Protein AF-A0A7X0R2D5-F1 (afdb_monomer)

Mean predicted aligned error: 8.72 Å

Foldseek 3Di:
DDPDPPVVVVVVVVVVVVVVVVVFVVLQVVLFVVVCVQLVLDDCVQCVLPDNGDPGSDKDWDADQALPQHFGKIKIKDFDDLVVLVVSCVVLVPQFPDKDWQQPPQAQEAPLVDANVCSCPPFPPDPDDDVPVVPNDPSNPPHAYDYQPRDPVQADDVGDSSRHDGQKMKGWNDKDFDADDDPRRATPCPRPDPRQRNIKTWTWIDRSVVSMIMTMIGTD

Structure (mmCIF, N/CA/C/O backbone):
data_AF-A0A7X0R2D5-F1
#
_entry.id   AF-A0A7X0R2D5-F1
#
loop_
_atom_site.group_PDB
_atom_site.id
_atom_site.type_symbol
_atom_site.label_atom_id
_atom_site.label_alt_id
_atom_site.label_comp_id
_atom_site.label_asym_id
_atom_site.label_entity_id
_atom_site.label_seq_id
_atom_site.pdbx_PDB_ins_code
_atom_site.Cartn_x
_atom_site.Cartn_y
_atom_site.Cartn_z
_atom_site.occupancy
_atom_site.B_iso_or_equiv
_atom_site.auth_seq_id
_atom_site.auth_comp_id
_atom_site.auth_asym_id
_atom_site.auth_atom_id
_atom_site.pdbx_PDB_model_num
ATOM 1 N N . MET A 1 1 ? -33.417 19.225 54.627 1.00 41.56 1 MET A N 1
ATOM 2 C CA . MET A 1 1 ? -33.308 18.054 53.730 1.00 41.56 1 MET A CA 1
ATOM 3 C C . MET A 1 1 ? -33.443 18.535 52.288 1.00 41.56 1 MET A C 1
ATOM 5 O O . MET A 1 1 ? -34.530 18.934 51.899 1.00 41.56 1 MET A O 1
ATOM 9 N N . ARG A 1 2 ? -32.344 18.608 51.523 1.00 44.88 2 ARG A N 1
ATOM 10 C CA . ARG A 1 2 ? -32.352 18.971 50.091 1.00 44.88 2 ARG A CA 1
ATOM 11 C C . ARG A 1 2 ? -31.810 17.782 49.292 1.00 44.88 2 ARG A C 1
ATOM 13 O O . ARG A 1 2 ? -30.604 17.604 49.208 1.00 44.88 2 ARG A O 1
ATOM 20 N N . ASN A 1 3 ? -32.715 16.988 48.723 1.00 51.88 3 ASN A N 1
ATOM 21 C CA . ASN A 1 3 ? -32.435 15.851 47.834 1.00 51.88 3 ASN A CA 1
ATOM 22 C C . ASN A 1 3 ? -32.490 16.281 46.352 1.00 51.88 3 ASN A C 1
ATOM 24 O O . ASN A 1 3 ? -33.192 15.673 45.556 1.00 51.88 3 ASN A O 1
ATOM 28 N N . TYR A 1 4 ? -31.777 17.348 45.971 1.00 50.94 4 TYR A N 1
ATOM 29 C CA . TYR A 1 4 ? -31.862 17.914 44.608 1.00 50.94 4 TYR A CA 1
ATOM 30 C C . TYR A 1 4 ? -30.551 17.887 43.804 1.00 50.94 4 TYR A C 1
ATOM 32 O O . TYR A 1 4 ? -30.494 18.439 42.712 1.00 50.94 4 TYR A O 1
ATOM 40 N N . ASN A 1 5 ? -29.504 17.216 44.292 1.00 55.81 5 ASN A N 1
ATOM 41 C CA . ASN A 1 5 ? -28.196 17.238 43.620 1.00 55.81 5 ASN A CA 1
ATOM 42 C C . ASN A 1 5 ? -27.892 16.009 42.750 1.00 55.81 5 ASN A C 1
ATOM 44 O O . ASN A 1 5 ? -27.028 16.097 41.888 1.00 55.81 5 ASN A O 1
ATOM 48 N N . CYS A 1 6 ? -28.586 14.879 42.923 1.00 53.94 6 CYS A N 1
ATOM 49 C CA . CYS A 1 6 ? -28.242 13.648 42.200 1.00 53.94 6 CYS A CA 1
ATOM 50 C C . CYS A 1 6 ? -28.894 13.566 40.804 1.00 53.94 6 CYS A C 1
ATOM 52 O O . CYS A 1 6 ? -28.213 13.260 39.831 1.00 53.94 6 CYS A O 1
ATOM 54 N N . GLN A 1 7 ? -30.180 13.922 40.673 1.00 55.50 7 GLN A N 1
ATOM 55 C CA . GLN A 1 7 ? -30.895 13.882 39.384 1.00 55.50 7 GLN A CA 1
ATOM 56 C C . GLN A 1 7 ? -30.374 14.922 38.386 1.00 55.50 7 GLN A C 1
ATOM 58 O O . GLN A 1 7 ? -30.171 14.612 37.216 1.00 55.50 7 GLN A O 1
ATOM 63 N N . THR A 1 8 ? -30.096 16.138 38.852 1.00 59.41 8 THR A N 1
ATOM 64 C CA . THR A 1 8 ? -29.572 17.223 38.016 1.00 59.41 8 THR A CA 1
ATOM 65 C C . THR A 1 8 ? -28.172 16.887 37.493 1.00 59.41 8 THR A C 1
ATOM 67 O O . THR A 1 8 ? -27.900 17.067 36.310 1.00 59.41 8 THR A O 1
ATOM 70 N N . LEU A 1 9 ? -27.307 16.310 38.339 1.00 60.53 9 LEU A N 1
ATOM 71 C CA . LEU A 1 9 ? -25.974 15.839 37.946 1.00 60.53 9 LEU A CA 1
ATOM 72 C C . LEU A 1 9 ? -26.049 14.714 36.900 1.00 60.53 9 LEU A C 1
ATOM 74 O O . LEU A 1 9 ? -25.272 14.713 35.949 1.00 60.53 9 LEU A O 1
ATOM 78 N N . PHE A 1 10 ? -27.014 13.798 37.038 1.00 63.16 10 PHE A N 1
ATOM 79 C CA . PHE A 1 10 ? -27.234 12.708 36.085 1.00 63.16 10 PHE A CA 1
ATOM 80 C C . PHE A 1 10 ? -27.661 13.230 34.702 1.00 63.16 10 PHE A C 1
ATOM 82 O O . PHE A 1 10 ? -27.129 12.794 33.685 1.00 63.16 10 PHE A O 1
ATOM 89 N N . ILE A 1 11 ? -28.550 14.229 34.661 1.00 68.50 11 ILE A N 1
ATOM 90 C CA . ILE A 1 11 ? -29.004 14.867 33.415 1.00 68.50 11 ILE A CA 1
ATOM 91 C C . ILE A 1 11 ? -27.838 15.567 32.696 1.00 68.50 11 ILE A C 1
ATOM 93 O O . ILE A 1 11 ? -27.640 15.351 31.498 1.00 68.50 11 ILE A O 1
ATOM 97 N N . TYR A 1 12 ? -27.006 16.332 33.413 1.00 65.56 12 TYR A N 1
ATOM 98 C CA . TYR A 1 12 ? -25.825 16.973 32.817 1.00 65.56 12 TYR A CA 1
ATOM 99 C C . TYR A 1 12 ? -24.798 15.956 32.293 1.00 65.56 12 TYR A C 1
ATOM 101 O O . TYR A 1 12 ? -24.231 16.171 31.221 1.00 65.56 12 TYR A O 1
ATOM 109 N N . LEU A 1 13 ? -24.602 14.828 32.988 1.00 65.81 13 LEU A N 1
ATOM 110 C CA . LEU A 1 13 ? -23.717 13.757 32.520 1.00 65.81 13 LEU A CA 1
ATOM 111 C C . LEU A 1 13 ? -24.225 13.138 31.208 1.00 65.81 13 LEU A C 1
ATOM 113 O O . LEU A 1 13 ? -23.448 12.949 30.275 1.00 65.81 13 LEU A O 1
ATOM 117 N N . THR A 1 14 ? -25.533 12.876 31.103 1.00 67.00 14 THR A N 1
ATOM 118 C CA . THR A 1 14 ? -26.133 12.315 29.878 1.00 67.00 14 THR A CA 1
ATOM 119 C C . THR A 1 14 ? -26.069 13.278 28.687 1.00 67.00 14 THR A C 1
ATOM 121 O O . THR A 1 14 ? -25.756 12.855 27.575 1.00 67.00 14 THR A O 1
ATOM 124 N N . LEU A 1 15 ? -26.266 14.583 28.913 1.00 62.44 15 LEU A N 1
ATOM 125 C CA . LEU A 1 15 ? -26.131 15.616 27.877 1.00 62.44 15 LEU A CA 1
ATOM 126 C C . LEU A 1 15 ? -24.696 15.715 27.337 1.00 62.44 15 LEU A C 1
ATOM 128 O O . LEU A 1 15 ? -24.508 15.796 26.125 1.00 62.44 15 LEU A O 1
ATOM 132 N N . LEU A 1 16 ? -23.682 15.652 28.206 1.00 64.12 16 LEU A N 1
ATOM 133 C CA . LEU A 1 16 ? -22.272 15.689 27.793 1.00 64.12 16 LEU A CA 1
ATOM 134 C C . LEU A 1 16 ? -21.876 14.463 26.958 1.00 64.12 16 LEU A C 1
ATOM 136 O O . LEU A 1 16 ? -21.169 14.600 25.956 1.00 64.12 16 LEU A O 1
ATOM 140 N N . VAL A 1 17 ? -22.371 13.277 27.322 1.00 64.06 17 VAL A N 1
ATOM 141 C CA . VAL A 1 17 ? -22.134 12.040 26.561 1.00 64.06 17 VAL A CA 1
ATOM 142 C C . VAL A 1 17 ? -22.778 12.119 25.172 1.00 64.06 17 VAL A C 1
ATOM 144 O O . VAL A 1 17 ? -22.138 11.771 24.180 1.00 64.06 17 VAL A O 1
ATOM 147 N N . HIS A 1 18 ? -24.005 12.641 25.066 1.00 62.41 18 HIS A N 1
ATOM 148 C CA . HIS A 1 18 ? -24.686 12.784 23.775 1.00 62.41 18 HIS A CA 1
ATOM 149 C C . HIS A 1 18 ? -24.017 13.802 22.844 1.00 62.41 18 HIS A C 1
ATOM 151 O O . HIS A 1 18 ? -23.852 13.515 21.656 1.00 62.41 18 HIS A O 1
ATOM 157 N N . VAL A 1 19 ? -23.573 14.952 23.364 1.00 67.50 19 VAL A N 1
ATOM 158 C CA . VAL A 1 19 ? -22.844 15.948 22.559 1.00 67.50 19 VAL A CA 1
ATOM 159 C C . VAL A 1 19 ? -21.524 15.363 22.050 1.00 67.50 19 VAL A C 1
ATOM 161 O O . VAL A 1 19 ? -21.231 15.474 20.859 1.00 67.50 19 VAL A O 1
ATOM 164 N N . SER A 1 20 ? -20.777 14.657 22.904 1.00 67.75 20 SER A N 1
ATOM 165 C CA . SER A 1 20 ? -19.508 14.029 22.521 1.00 67.75 20 SER A CA 1
ATOM 166 C C . SER A 1 20 ? -19.690 12.978 21.417 1.00 67.75 20 SER A C 1
ATOM 168 O O . SER A 1 20 ? -19.060 13.081 20.361 1.00 67.75 20 SER A O 1
ATOM 170 N N . CYS A 1 21 ? -20.634 12.040 21.584 1.00 70.94 21 CYS A N 1
ATOM 171 C CA . CYS A 1 21 ? -20.924 11.019 20.571 1.00 70.94 21 CYS A CA 1
ATOM 172 C C . CYS A 1 21 ? -21.404 11.621 19.243 1.00 70.94 21 CYS A C 1
ATOM 174 O O . CYS A 1 21 ? -20.981 11.172 18.179 1.00 70.94 21 CYS A O 1
ATOM 176 N N . SER A 1 22 ? -22.251 12.657 19.284 1.00 78.12 22 SER A N 1
ATOM 177 C CA . SER A 1 22 ? -22.715 13.328 18.063 1.00 78.12 22 SER A CA 1
ATOM 178 C C . SER A 1 22 ? -21.567 13.999 17.298 1.00 78.12 22 SER A C 1
ATOM 180 O O . SER A 1 22 ? -21.499 13.904 16.073 1.00 78.12 22 SER A O 1
ATOM 182 N N . SER A 1 23 ? -20.614 14.602 18.019 1.00 82.38 23 SER A N 1
ATOM 183 C CA . SER A 1 23 ? -19.440 15.240 17.420 1.00 82.38 23 SER A CA 1
ATOM 184 C C . SER A 1 23 ? -18.484 14.219 16.794 1.00 82.38 23 SER A C 1
ATOM 186 O O . SER A 1 23 ? -17.972 14.442 15.699 1.00 82.38 23 SER A O 1
ATOM 188 N N . GLN A 1 24 ? -18.289 13.067 17.444 1.00 84.25 24 GLN A N 1
ATOM 189 C CA . GLN A 1 24 ? -17.437 11.992 16.943 1.00 84.25 24 GLN A CA 1
ATOM 190 C C . GLN A 1 24 ? -18.020 11.354 15.679 1.00 84.25 24 GLN A C 1
ATOM 192 O O . GLN A 1 24 ? -17.292 11.167 14.707 1.00 84.25 24 GLN A O 1
ATOM 197 N N . ASN A 1 25 ? -19.328 11.080 15.661 1.00 88.94 25 ASN A N 1
ATOM 198 C CA . ASN A 1 25 ? -20.002 10.543 14.477 1.00 88.94 25 ASN A CA 1
ATOM 199 C C . ASN A 1 25 ? -19.853 11.485 13.281 1.00 88.94 25 ASN A C 1
ATOM 201 O O . ASN A 1 25 ? -19.454 11.042 12.207 1.00 88.94 25 ASN A O 1
ATOM 205 N N . LYS A 1 26 ? -20.061 12.791 13.490 1.00 92.88 26 LYS A N 1
ATOM 206 C CA . LYS A 1 26 ? -19.870 13.799 12.442 1.00 92.88 26 LYS A CA 1
ATOM 207 C C . LYS A 1 26 ? -18.436 13.803 11.894 1.00 92.88 26 LYS A C 1
ATOM 209 O O . LYS A 1 26 ? -18.248 13.792 10.683 1.00 92.88 26 LYS A O 1
ATOM 214 N N . ARG A 1 27 ? -17.420 13.743 12.765 1.00 92.31 27 ARG A N 1
ATOM 215 C CA . ARG A 1 27 ? -16.006 13.672 12.343 1.00 92.31 27 ARG A CA 1
ATOM 216 C C . ARG A 1 27 ? -15.699 12.414 11.530 1.00 92.31 27 ARG A C 1
ATOM 218 O O . ARG A 1 27 ? -14.944 12.479 10.568 1.00 92.31 27 ARG A O 1
ATOM 225 N N . ILE A 1 28 ? -16.269 11.270 11.908 1.00 93.69 28 ILE A N 1
ATOM 226 C CA . ILE A 1 28 ? -16.103 10.014 11.163 1.00 93.69 28 ILE A CA 1
ATOM 227 C C . ILE A 1 28 ? -16.789 10.104 9.794 1.00 93.69 28 ILE A C 1
ATOM 229 O O . ILE A 1 28 ? -16.243 9.613 8.808 1.00 93.69 28 ILE A O 1
ATOM 233 N N . GLU A 1 29 ? -17.964 10.723 9.703 1.00 95.19 29 GLU A N 1
ATOM 234 C CA . GLU A 1 29 ? -18.661 10.936 8.429 1.00 95.19 29 GLU A CA 1
ATOM 235 C C . GLU A 1 29 ? -17.864 11.840 7.481 1.00 95.19 29 GLU A C 1
ATOM 237 O O . GLU A 1 29 ? -17.702 11.497 6.307 1.00 95.19 29 GLU A O 1
ATOM 242 N N . GLU A 1 30 ? -17.318 12.945 7.994 1.00 95.38 30 GLU A N 1
ATOM 243 C CA . GLU A 1 30 ? -16.448 13.864 7.249 1.00 95.38 30 GLU A CA 1
ATOM 244 C C . GLU A 1 30 ? -15.173 13.158 6.764 1.00 95.38 30 GLU A C 1
ATOM 246 O O . GLU A 1 30 ? -14.869 13.204 5.571 1.00 95.38 30 GLU A O 1
ATOM 251 N N . ALA A 1 31 ? -14.503 12.413 7.649 1.00 95.44 31 ALA A N 1
ATOM 252 C CA . ALA A 1 31 ? -13.333 11.599 7.315 1.00 95.44 31 ALA A CA 1
ATOM 253 C C . ALA A 1 31 ? -13.640 10.562 6.226 1.00 95.44 31 ALA A C 1
ATOM 255 O O . ALA A 1 31 ? -12.881 10.391 5.279 1.00 95.44 31 ALA A O 1
ATOM 256 N N . ASN A 1 32 ? -14.792 9.893 6.306 1.00 97.00 32 ASN A N 1
ATOM 257 C CA . ASN A 1 32 ? -15.222 8.954 5.273 1.00 97.00 32 ASN A CA 1
ATOM 258 C C . ASN A 1 32 ? -15.513 9.640 3.932 1.00 97.00 32 ASN A C 1
ATOM 260 O O . ASN A 1 32 ? -15.329 9.021 2.886 1.00 97.00 32 ASN A O 1
ATOM 264 N N . ALA A 1 33 ? -16.005 10.880 3.941 1.00 96.56 33 ALA A N 1
ATOM 265 C CA . ALA A 1 33 ? -16.217 11.642 2.717 1.00 96.56 33 ALA A CA 1
ATOM 266 C C . ALA A 1 33 ? -14.888 12.048 2.068 1.00 96.56 33 ALA A C 1
ATOM 268 O O . ALA A 1 33 ? -14.775 11.974 0.850 1.00 96.56 33 ALA A O 1
ATOM 269 N N . GLU A 1 34 ? -13.898 12.448 2.864 1.00 95.69 34 GLU A N 1
ATOM 270 C CA . GLU A 1 34 ? -12.531 12.720 2.405 1.00 95.69 34 GLU A CA 1
ATOM 271 C C . GLU A 1 34 ? -11.859 11.476 1.837 1.00 95.69 34 GLU A C 1
ATOM 273 O O . GLU A 1 34 ? -11.517 11.449 0.659 1.00 95.69 34 GLU A O 1
ATOM 278 N N . TYR A 1 35 ? -11.813 10.408 2.626 1.00 96.38 35 TYR A N 1
ATOM 279 C CA . TYR A 1 35 ? -11.281 9.118 2.219 1.00 96.38 35 TYR A CA 1
ATOM 280 C C . TYR A 1 35 ? -11.870 8.613 0.891 1.00 96.38 35 TYR A C 1
ATOM 282 O O . TYR A 1 35 ? -11.130 8.163 0.018 1.00 96.38 35 TYR A O 1
ATOM 290 N N . ARG A 1 36 ? -13.197 8.706 0.708 1.00 95.00 36 ARG A N 1
ATOM 291 C CA . ARG A 1 36 ? -13.837 8.307 -0.556 1.00 95.00 36 ARG A CA 1
ATOM 292 C C . ARG A 1 36 ? -13.355 9.143 -1.736 1.00 95.00 36 ARG A C 1
ATOM 294 O O . ARG A 1 36 ? -13.016 8.562 -2.759 1.00 95.00 36 ARG A O 1
ATOM 301 N N . ARG A 1 37 ? -13.279 10.472 -1.585 1.00 94.62 37 ARG A N 1
ATOM 302 C CA . ARG A 1 37 ? -12.775 11.359 -2.649 1.00 94.62 37 ARG A CA 1
ATOM 303 C C . ARG A 1 37 ? -11.357 10.985 -3.072 1.00 94.62 37 ARG A C 1
ATOM 305 O O . ARG A 1 37 ? -11.047 11.079 -4.252 1.00 94.62 37 ARG A O 1
ATOM 312 N N . ASP A 1 38 ? -10.527 10.554 -2.130 1.00 93.88 38 ASP A N 1
ATOM 313 C CA . ASP A 1 38 ? -9.141 10.180 -2.400 1.00 93.88 38 ASP A CA 1
ATOM 314 C C . ASP A 1 38 ? -9.019 8.863 -3.172 1.00 93.88 38 ASP A C 1
ATOM 316 O O . ASP A 1 38 ? -8.291 8.795 -4.161 1.00 93.88 38 ASP A O 1
ATOM 320 N N . ILE A 1 39 ? -9.752 7.819 -2.770 1.00 93.62 39 ILE A N 1
ATOM 321 C CA . ILE A 1 39 ? -9.677 6.514 -3.449 1.00 93.62 39 ILE A CA 1
ATOM 322 C C . ILE A 1 39 ? -10.427 6.491 -4.788 1.00 93.62 39 ILE A C 1
ATOM 324 O O . ILE A 1 39 ? -10.041 5.74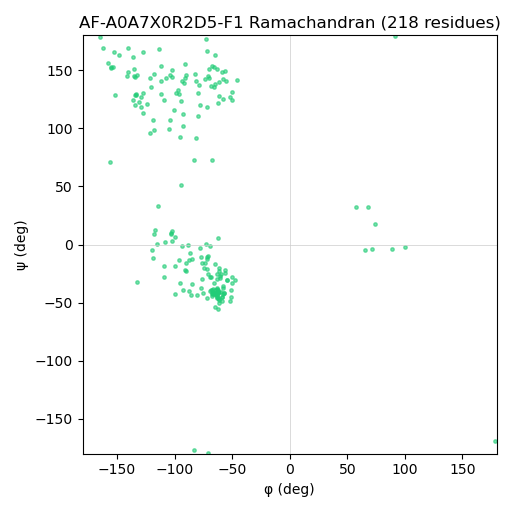4 -5.684 1.00 93.62 39 ILE A O 1
ATOM 328 N N . GLU A 1 40 ? -11.489 7.292 -4.942 1.00 91.06 40 GLU A N 1
ATOM 329 C CA . GLU A 1 40 ? -12.329 7.332 -6.152 1.00 91.06 40 GLU A CA 1
ATOM 330 C C . GLU A 1 40 ? -11.628 7.986 -7.349 1.00 91.06 40 GLU A C 1
ATOM 332 O O . GLU A 1 40 ? -12.081 7.834 -8.484 1.00 91.06 40 GLU A O 1
ATOM 337 N N . LYS A 1 41 ? -10.491 8.653 -7.121 1.00 89.56 41 LYS A N 1
ATOM 338 C CA . LYS A 1 41 ? -9.595 9.128 -8.186 1.00 89.56 41 LYS A CA 1
ATOM 339 C C . LYS A 1 41 ? -9.031 7.986 -9.032 1.00 89.56 41 LYS A C 1
ATOM 341 O O . LYS A 1 41 ? -8.666 8.189 -10.187 1.00 89.56 41 LYS A O 1
ATOM 346 N N . PHE A 1 42 ? -8.998 6.772 -8.485 1.00 87.50 42 PHE A N 1
ATOM 347 C CA . PHE A 1 42 ? -8.587 5.570 -9.196 1.00 87.50 42 PHE A CA 1
ATOM 348 C C . PHE A 1 42 ? -9.799 4.722 -9.577 1.00 87.50 42 PHE A C 1
ATOM 350 O O . PHE A 1 42 ? -10.780 4.613 -8.842 1.00 87.50 42 PHE A O 1
ATOM 357 N N . GLY A 1 43 ? -9.719 4.063 -10.735 1.00 84.75 43 GLY A N 1
ATOM 358 C CA . GLY A 1 43 ? -10.779 3.171 -11.198 1.00 84.75 43 GLY A CA 1
ATOM 359 C C . GLY A 1 43 ? -11.110 2.087 -10.165 1.00 84.75 43 GLY A C 1
ATOM 360 O O . GLY A 1 43 ? -10.214 1.507 -9.550 1.00 84.75 43 GLY A O 1
ATOM 361 N N . ALA A 1 44 ? -12.400 1.767 -10.015 1.00 83.44 44 ALA A N 1
ATOM 362 C CA . ALA A 1 44 ? -12.900 0.870 -8.968 1.00 83.44 44 ALA A CA 1
ATOM 363 C C . ALA A 1 44 ? -12.144 -0.470 -8.882 1.00 83.44 44 ALA A C 1
ATOM 365 O O . ALA A 1 44 ? -11.945 -0.985 -7.787 1.00 83.44 44 ALA A O 1
ATOM 366 N N . GLY A 1 45 ? -11.668 -1.009 -10.013 1.00 87.81 45 GLY A N 1
ATOM 367 C CA . GLY A 1 45 ? -10.879 -2.246 -10.075 1.00 87.81 45 GLY A CA 1
ATOM 368 C C . GLY A 1 45 ? -9.548 -2.208 -9.307 1.00 87.81 45 GLY A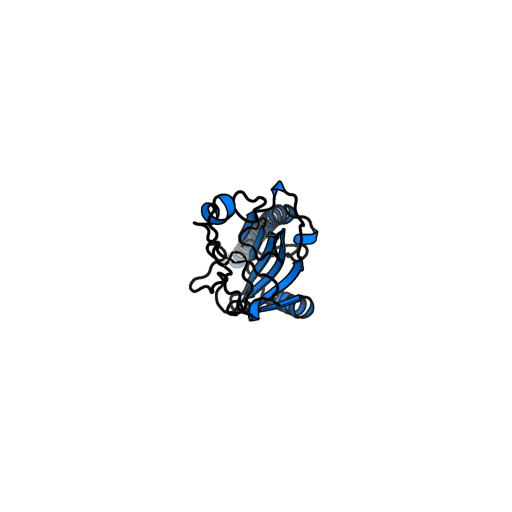 C 1
ATOM 369 O O . GLY A 1 45 ? -9.085 -3.248 -8.827 1.00 87.81 45 GLY A O 1
ATOM 370 N N . PHE A 1 46 ? -8.945 -1.032 -9.139 1.00 91.19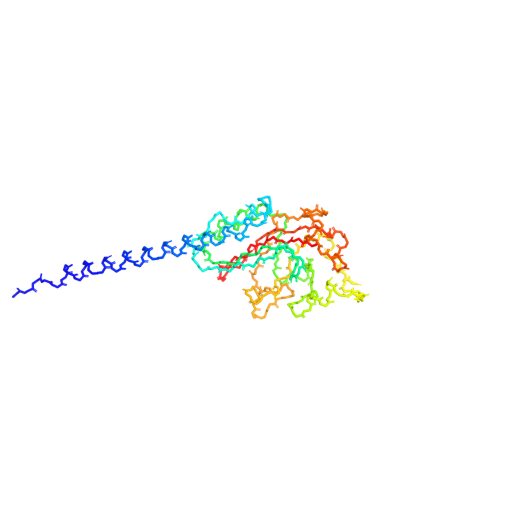 46 PHE A N 1
ATOM 371 C CA . PHE A 1 46 ? -7.658 -0.852 -8.462 1.00 91.19 46 PHE A CA 1
ATOM 372 C C . PHE A 1 46 ? -7.811 -0.743 -6.942 1.00 91.19 46 PHE A C 1
ATOM 374 O O . PHE A 1 46 ? -7.019 -1.313 -6.190 1.00 91.19 46 PHE A O 1
ATOM 381 N N . VAL A 1 47 ? -8.907 -0.136 -6.487 1.00 94.56 47 VAL A N 1
ATOM 382 C CA . VAL A 1 47 ? -9.162 0.143 -5.066 1.00 94.56 47 VAL A CA 1
ATOM 383 C C . VAL A 1 47 ? -10.164 -0.814 -4.407 1.00 94.56 47 VAL A C 1
ATOM 385 O O . VAL A 1 47 ? -10.526 -0.625 -3.254 1.00 94.56 47 VAL A O 1
ATOM 388 N N . THR A 1 48 ? -10.580 -1.902 -5.070 1.00 94.81 48 THR A N 1
ATOM 389 C CA . THR A 1 48 ? -11.568 -2.862 -4.517 1.00 94.81 48 THR A CA 1
ATOM 390 C C . THR A 1 48 ? -11.205 -3.478 -3.163 1.00 94.81 48 THR A C 1
ATOM 392 O O . THR A 1 48 ? -12.088 -3.947 -2.445 1.00 94.81 48 THR A O 1
ATOM 395 N N . HIS A 1 49 ? -9.915 -3.534 -2.837 1.00 96.44 49 HIS A N 1
ATOM 396 C CA . HIS A 1 49 ? -9.405 -4.133 -1.607 1.00 96.44 49 HIS A CA 1
ATOM 397 C C . HIS A 1 49 ? -9.371 -3.151 -0.429 1.00 96.44 49 HIS A C 1
ATOM 399 O O . HIS A 1 49 ? -9.219 -3.588 0.709 1.00 96.44 49 HIS A O 1
ATOM 405 N N . PHE A 1 50 ? -9.530 -1.853 -0.689 1.00 97.38 50 PHE A N 1
ATOM 406 C CA . PHE A 1 50 ? -9.614 -0.831 0.342 1.00 97.38 50 PHE A CA 1
ATOM 407 C C . PHE A 1 50 ? -10.910 -0.978 1.164 1.00 97.38 50 PHE A C 1
ATOM 409 O O . PHE A 1 50 ? -11.921 -1.499 0.672 1.00 97.38 50 PHE A O 1
ATOM 416 N N . PRO A 1 51 ? -10.929 -0.529 2.432 1.00 96.12 51 PRO A N 1
ATOM 417 C CA . PRO A 1 51 ? -12.117 -0.633 3.269 1.00 96.12 51 PRO A CA 1
ATOM 418 C C . PRO A 1 51 ? -13.263 0.219 2.708 1.00 96.12 51 PRO A C 1
ATOM 420 O O . PRO A 1 51 ? -13.084 1.371 2.338 1.00 96.12 51 PRO A O 1
ATOM 423 N N . LYS A 1 52 ? -14.497 -0.293 2.704 1.00 94.31 52 LYS A N 1
ATOM 424 C CA . LYS A 1 52 ? -15.655 0.491 2.218 1.00 94.31 52 LYS A CA 1
ATOM 425 C C . LYS A 1 52 ? -15.940 1.748 3.052 1.00 94.31 52 LYS A C 1
ATOM 427 O O . LYS A 1 52 ? -16.577 2.676 2.565 1.00 94.31 52 LYS A O 1
ATOM 432 N N . LYS A 1 53 ? -15.534 1.736 4.322 1.00 94.62 53 LYS A N 1
ATOM 433 C CA . LYS A 1 53 ? -15.655 2.850 5.262 1.00 94.62 53 LYS A CA 1
ATOM 434 C C . LYS A 1 53 ? -14.605 2.741 6.362 1.00 94.62 53 LYS A C 1
ATOM 436 O O . LYS A 1 53 ? -14.224 1.632 6.741 1.00 94.62 53 LYS A O 1
ATOM 441 N N . LEU A 1 54 ? -14.208 3.883 6.902 1.00 94.94 54 LEU A N 1
ATOM 442 C CA . LEU A 1 54 ? -13.375 4.002 8.091 1.00 94.94 54 LEU A CA 1
ATOM 443 C C . LEU A 1 54 ? -14.259 4.078 9.340 1.00 94.94 54 LEU A C 1
ATOM 445 O O . LEU A 1 54 ? -15.353 4.644 9.313 1.00 94.94 54 LEU A O 1
ATOM 449 N N . TYR A 1 55 ? -13.776 3.511 10.443 1.00 90.62 55 TYR A N 1
ATOM 450 C CA . TYR A 1 55 ? -14.444 3.550 11.755 1.00 90.62 55 TYR A CA 1
ATOM 451 C C . TYR A 1 55 ? -13.809 4.568 12.710 1.00 90.62 55 TYR A C 1
ATOM 453 O O . TYR A 1 55 ? -14.200 4.673 13.868 1.00 90.62 55 TYR A O 1
ATOM 461 N N . THR A 1 56 ? -12.818 5.304 12.218 1.00 90.56 56 THR A N 1
ATOM 462 C CA . THR A 1 56 ? -12.078 6.342 12.926 1.00 90.56 56 THR A CA 1
ATOM 463 C C . THR A 1 56 ? -11.933 7.544 12.001 1.00 90.56 56 THR A C 1
ATOM 465 O O . THR A 1 56 ? -11.926 7.388 10.780 1.00 90.56 56 THR A O 1
ATOM 468 N N . SER A 1 57 ? -11.846 8.737 12.586 1.00 91.94 57 SER A N 1
ATOM 469 C CA . SER A 1 57 ? -11.479 9.956 11.862 1.00 91.94 57 SER A CA 1
ATOM 470 C C . SER A 1 57 ? -9.964 10.164 11.787 1.00 91.94 57 SER A C 1
ATOM 472 O O . SER A 1 57 ? -9.526 11.112 11.153 1.00 91.94 57 SER A O 1
ATOM 474 N N . ASP A 1 58 ? -9.182 9.342 12.490 1.00 93.00 58 ASP A N 1
ATOM 475 C CA . ASP A 1 58 ? -7.721 9.383 12.478 1.00 93.00 58 ASP A CA 1
ATOM 476 C C . ASP A 1 58 ? -7.192 8.424 11.408 1.00 93.00 58 ASP A C 1
ATOM 478 O O . ASP A 1 58 ? -7.232 7.199 11.567 1.00 93.00 58 ASP A O 1
ATOM 482 N N . PHE A 1 59 ? -6.786 8.997 10.282 1.00 95.38 59 PHE A N 1
ATOM 483 C CA . PHE A 1 59 ? -6.230 8.284 9.144 1.00 95.38 59 PHE A CA 1
ATOM 484 C C . PHE A 1 59 ? -5.289 9.208 8.373 1.00 95.38 59 PHE A C 1
ATOM 486 O O . PHE A 1 59 ? -5.291 10.427 8.547 1.00 95.38 59 PHE A O 1
ATOM 493 N N . THR A 1 60 ? -4.494 8.621 7.493 1.00 95.62 60 THR A N 1
ATOM 494 C CA . THR A 1 60 ? -3.691 9.368 6.531 1.00 95.62 60 THR A CA 1
ATOM 495 C C . THR A 1 60 ? -3.836 8.736 5.163 1.00 95.62 60 THR A C 1
ATOM 497 O O . THR A 1 60 ? -3.666 7.524 5.016 1.00 95.62 60 THR A O 1
ATOM 500 N N . THR A 1 61 ? -4.143 9.553 4.165 1.00 94.69 61 THR A N 1
ATOM 501 C CA . THR A 1 61 ? -4.111 9.181 2.754 1.00 94.69 61 THR A CA 1
ATOM 502 C C . THR A 1 61 ? -2.928 9.850 2.070 1.00 94.69 61 THR A C 1
ATOM 504 O O . THR A 1 61 ? -2.565 10.982 2.378 1.00 94.69 61 THR A O 1
ATOM 507 N N . LEU A 1 62 ? -2.308 9.134 1.136 1.00 91.50 62 LEU A N 1
ATOM 508 C CA . LEU A 1 62 ? -1.336 9.700 0.206 1.00 91.50 62 LEU A CA 1
ATOM 509 C C . LEU A 1 62 ? -1.826 9.399 -1.198 1.00 91.50 62 LEU A C 1
ATOM 511 O O . LEU A 1 62 ? -1.994 8.231 -1.541 1.00 91.50 62 LEU A O 1
ATOM 515 N N . VAL A 1 63 ? -2.059 10.440 -1.990 1.00 91.06 63 VAL A N 1
ATOM 516 C CA . VAL A 1 63 ? -2.604 10.321 -3.340 1.00 91.06 63 VAL A CA 1
ATOM 517 C C . VAL A 1 63 ? -1.710 11.059 -4.317 1.00 91.06 63 VAL A C 1
ATOM 519 O O . VAL A 1 63 ? -1.395 12.226 -4.111 1.00 91.06 63 VAL A O 1
ATOM 522 N N . SER A 1 64 ? -1.350 10.390 -5.405 1.00 87.56 64 SER A N 1
ATOM 523 C CA . SER A 1 64 ? -0.691 11.002 -6.553 1.00 87.56 64 SER A CA 1
ATOM 524 C C . SER A 1 64 ? -1.378 10.504 -7.815 1.00 87.56 64 SER A C 1
ATOM 526 O O . SER A 1 64 ? -1.444 9.303 -8.038 1.00 87.56 64 SER A O 1
ATOM 528 N N . GLU A 1 65 ? -1.950 11.402 -8.614 1.00 82.19 65 GLU A N 1
ATOM 529 C CA . GLU A 1 65 ? -2.710 11.042 -9.827 1.00 82.19 65 GLU A CA 1
ATOM 530 C C . GLU A 1 65 ? -1.856 11.120 -11.098 1.00 82.19 65 GLU A C 1
ATOM 532 O O . GLU A 1 65 ? -2.266 10.665 -12.166 1.00 82.19 65 GLU A O 1
ATOM 537 N N . ASN A 1 66 ? -0.680 11.737 -11.003 1.00 71.00 66 ASN A N 1
ATOM 538 C CA . ASN A 1 66 ? 0.161 12.016 -12.148 1.00 71.00 66 ASN A CA 1
ATOM 539 C C . ASN A 1 66 ? 1.645 11.980 -11.772 1.00 71.00 66 ASN A C 1
ATOM 541 O O . ASN A 1 66 ? 2.039 12.128 -10.617 1.00 71.00 66 ASN A O 1
ATOM 545 N N . ILE A 1 67 ? 2.460 11.872 -12.812 1.00 67.81 67 ILE A N 1
ATOM 546 C CA . ILE A 1 67 ? 3.912 11.726 -12.735 1.00 67.81 67 ILE A CA 1
ATOM 547 C C . ILE A 1 67 ? 4.645 13.007 -12.325 1.00 67.81 67 ILE A C 1
ATOM 549 O O . ILE A 1 67 ? 5.876 13.023 -12.257 1.00 67.81 67 ILE A O 1
ATOM 553 N N . THR A 1 68 ? 3.938 14.118 -12.070 1.00 64.31 68 THR A N 1
ATOM 554 C CA . THR A 1 68 ? 4.606 15.363 -11.680 1.00 64.31 68 THR A CA 1
ATOM 555 C C . THR A 1 68 ? 5.130 15.319 -10.251 1.00 64.31 68 THR A C 1
ATOM 557 O O . THR A 1 68 ? 5.991 16.125 -9.919 1.00 64.31 68 THR A O 1
ATOM 560 N N . GLU A 1 69 ? 4.696 14.389 -9.411 1.00 62.06 69 GLU A N 1
ATOM 561 C CA . GLU A 1 69 ? 5.137 14.338 -8.007 1.00 62.06 69 GLU A CA 1
ATOM 562 C C . GLU A 1 69 ? 5.559 12.938 -7.570 1.00 62.06 69 GLU A C 1
ATOM 564 O O . GLU A 1 69 ? 6.487 12.807 -6.779 1.00 62.06 69 GLU A O 1
ATOM 569 N N . SER A 1 70 ? 4.943 11.892 -8.124 1.00 71.38 70 SER A N 1
ATOM 570 C CA . SER A 1 70 ? 5.380 10.503 -7.979 1.00 71.38 70 SER A CA 1
ATOM 571 C C . SER A 1 70 ? 4.708 9.611 -9.025 1.00 71.38 70 SER A C 1
ATOM 573 O O . SER A 1 70 ? 3.864 10.075 -9.785 1.00 71.38 70 SER A O 1
ATOM 575 N N . HIS A 1 71 ? 5.024 8.319 -9.031 1.00 79.75 71 HIS A N 1
ATOM 576 C CA . HIS A 1 71 ? 4.156 7.290 -9.602 1.00 79.75 7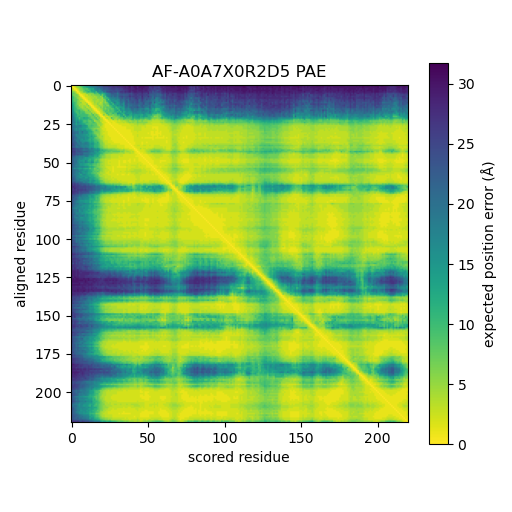1 HIS A CA 1
ATOM 577 C C . HIS A 1 71 ? 2.689 7.467 -9.167 1.00 79.75 71 HIS A C 1
ATOM 579 O O . HIS A 1 71 ? 2.452 7.790 -7.994 1.00 79.75 71 HIS A O 1
ATOM 585 N N . PRO A 1 72 ? 1.700 7.227 -10.054 1.00 86.94 72 PRO A N 1
ATOM 586 C CA . PRO A 1 72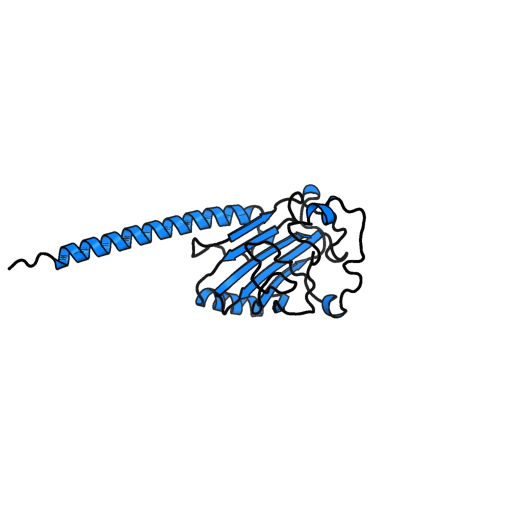 ? 0.312 7.207 -9.639 1.00 86.94 72 PRO A CA 1
ATOM 587 C C . PRO A 1 72 ? 0.078 6.176 -8.541 1.00 86.94 72 PRO A C 1
ATOM 589 O O . PRO A 1 72 ? 0.390 4.991 -8.694 1.00 86.94 72 PRO A O 1
ATOM 592 N N . LYS A 1 73 ? -0.480 6.641 -7.428 1.00 90.25 73 LYS A N 1
ATOM 593 C CA . LYS A 1 73 ? -0.690 5.817 -6.243 1.00 90.25 73 LYS A CA 1
ATOM 594 C C . LYS A 1 73 ? -1.775 6.349 -5.334 1.00 90.25 73 LYS A C 1
ATOM 596 O O . LYS A 1 73 ? -2.039 7.552 -5.279 1.00 90.25 73 LYS A O 1
ATOM 601 N N . VAL A 1 74 ? -2.338 5.434 -4.558 1.00 93.94 74 VAL A N 1
ATOM 602 C CA . VAL A 1 74 ? -3.140 5.757 -3.382 1.00 93.94 74 VAL A CA 1
ATOM 603 C C . VAL A 1 74 ? -2.754 4.842 -2.239 1.00 93.94 74 VAL A C 1
ATOM 605 O O . VAL A 1 74 ? -2.825 3.620 -2.367 1.00 93.94 74 VAL A O 1
ATOM 608 N N . TRP A 1 75 ? -2.365 5.429 -1.112 1.00 95.62 75 TRP A N 1
ATOM 609 C CA . TRP A 1 75 ? -2.119 4.717 0.138 1.00 95.62 75 TRP A CA 1
ATOM 610 C C . TRP A 1 75 ? -3.077 5.205 1.217 1.00 95.62 75 TRP A C 1
ATOM 612 O O . TRP A 1 75 ? -3.427 6.382 1.260 1.00 95.62 75 TRP A O 1
ATOM 622 N N . LEU A 1 76 ? -3.466 4.305 2.114 1.00 97.06 76 LEU A N 1
ATOM 623 C CA . LEU A 1 76 ? -4.267 4.607 3.298 1.00 97.06 76 LEU A CA 1
ATOM 624 C C . LEU A 1 76 ? -3.599 3.978 4.516 1.00 97.06 76 LEU A C 1
ATOM 626 O O . LEU A 1 76 ? -3.470 2.758 4.567 1.00 97.06 76 LEU A O 1
ATOM 630 N N . LYS A 1 77 ? -3.273 4.783 5.526 1.00 96.69 77 LYS A N 1
ATOM 631 C CA . LYS A 1 77 ? -2.823 4.334 6.846 1.00 96.69 77 LYS A CA 1
ATOM 632 C C . LYS A 1 77 ? -3.870 4.663 7.902 1.00 96.69 77 LYS A C 1
ATOM 634 O O . LYS A 1 77 ? -4.317 5.803 7.986 1.00 96.69 77 LYS A O 1
ATOM 639 N N . TYR A 1 78 ? -4.256 3.680 8.712 1.00 95.94 78 TYR A N 1
ATOM 640 C CA . TYR A 1 78 ? -5.139 3.889 9.868 1.00 95.94 78 TYR A CA 1
ATOM 641 C C . TYR A 1 78 ? -5.066 2.717 10.857 1.00 95.94 78 TYR A C 1
ATOM 643 O O . TYR A 1 78 ? -4.524 1.654 10.542 1.00 95.94 78 TYR A O 1
ATOM 651 N N . SER A 1 79 ? -5.653 2.910 12.041 1.00 95.75 79 SER A N 1
ATOM 652 C CA . SER A 1 79 ? -5.652 1.928 13.133 1.00 95.75 79 SER A CA 1
ATOM 653 C C . SER A 1 79 ? -7.082 1.537 13.542 1.00 95.75 79 SER A C 1
ATOM 655 O O . SER A 1 79 ? -7.723 2.265 14.305 1.00 95.75 79 SER A O 1
ATOM 657 N N . PRO A 1 80 ? -7.640 0.427 13.017 1.00 94.38 80 PRO A N 1
ATOM 658 C CA . PRO A 1 80 ? -8.954 -0.078 13.419 1.00 94.38 80 PRO A CA 1
ATOM 659 C C . PRO A 1 80 ? -8.904 -0.928 14.700 1.00 94.38 80 PRO A C 1
ATOM 661 O O . PRO A 1 80 ? -7.857 -1.105 15.316 1.00 94.38 80 PRO A O 1
ATOM 664 N N . SER A 1 81 ? -10.054 -1.486 15.099 1.00 94.94 81 SER A N 1
ATOM 665 C CA . SER A 1 81 ? -10.124 -2.436 16.215 1.00 94.94 81 SER A CA 1
ATOM 666 C C . SER A 1 81 ? -9.337 -3.718 15.926 1.00 94.94 81 SER A C 1
ATOM 668 O O . SER A 1 81 ? -9.249 -4.170 14.782 1.00 94.94 81 SER A O 1
ATOM 670 N N . GLN A 1 82 ? -8.829 -4.359 16.982 1.00 95.75 82 GLN A N 1
ATOM 671 C CA . GLN A 1 82 ? -8.099 -5.623 16.863 1.00 95.75 82 GLN A CA 1
ATOM 672 C C . GLN A 1 82 ? -8.937 -6.722 16.188 1.00 95.75 82 GLN A C 1
ATOM 674 O O . GLN A 1 82 ? -8.422 -7.464 15.361 1.00 95.75 82 GLN A O 1
ATOM 679 N N . GLU A 1 83 ? -10.242 -6.769 16.464 1.00 96.38 83 GLU A N 1
ATOM 680 C CA . GLU A 1 83 ? -11.189 -7.692 15.824 1.00 96.38 83 GLU A CA 1
ATOM 681 C C . GLU A 1 83 ? -11.239 -7.507 14.301 1.00 96.38 83 GLU A C 1
ATOM 683 O O . GLU A 1 83 ? -11.262 -8.480 13.546 1.00 96.38 83 GLU A O 1
ATOM 688 N N . HIS A 1 84 ? -11.214 -6.254 13.833 1.00 95.62 84 HIS A N 1
ATOM 689 C CA . HIS A 1 84 ? -11.159 -5.956 12.406 1.00 95.62 84 HIS A CA 1
ATOM 690 C C . HIS A 1 84 ? -9.831 -6.414 11.796 1.00 95.62 84 HIS A C 1
ATOM 692 O O . HIS A 1 84 ? -9.829 -7.008 10.719 1.00 95.62 84 HIS A O 1
ATOM 698 N N . ILE A 1 85 ? -8.713 -6.184 12.494 1.00 97.56 85 ILE A N 1
ATOM 699 C CA . ILE A 1 85 ? -7.386 -6.646 12.065 1.00 97.56 85 ILE A CA 1
ATOM 700 C C . ILE A 1 85 ? -7.355 -8.173 11.972 1.00 97.56 85 ILE A C 1
ATOM 702 O O . ILE A 1 85 ? -6.899 -8.712 10.969 1.00 97.56 85 ILE A O 1
ATOM 706 N N . ASP A 1 86 ? -7.863 -8.879 12.979 1.00 98.00 86 ASP A N 1
ATOM 707 C CA . ASP A 1 86 ? -7.871 -10.341 13.009 1.00 98.00 86 ASP A CA 1
ATOM 708 C C . ASP A 1 86 ? -8.755 -10.926 11.900 1.00 98.00 86 ASP A C 1
ATOM 710 O O . ASP A 1 86 ? -8.333 -11.851 11.202 1.00 98.00 86 ASP A O 1
ATOM 714 N N . SER A 1 87 ? -9.936 -10.343 11.671 1.00 97.38 87 SER A N 1
ATOM 715 C CA . SER A 1 87 ? -10.811 -10.731 10.560 1.00 97.38 87 SER A CA 1
ATOM 716 C C . SER A 1 87 ? -10.155 -10.492 9.199 1.00 97.38 87 SER A C 1
ATOM 718 O O . SER A 1 87 ? -10.271 -11.336 8.308 1.00 97.38 87 SER A O 1
ATOM 720 N N . LEU A 1 88 ? -9.467 -9.362 9.028 1.00 97.94 88 LEU A N 1
ATOM 721 C CA . LEU A 1 88 ? -8.776 -9.031 7.788 1.00 97.94 88 LEU A CA 1
ATOM 722 C C . LEU A 1 88 ? -7.588 -9.965 7.542 1.00 97.94 88 LEU A C 1
ATOM 724 O O . LEU A 1 88 ? -7.423 -10.448 6.425 1.00 97.94 88 LEU A O 1
ATOM 728 N N . VAL A 1 89 ? -6.798 -10.264 8.576 1.00 98.44 89 VAL A N 1
ATOM 729 C CA . VAL A 1 89 ? -5.690 -11.226 8.500 1.00 98.44 89 VAL A CA 1
ATOM 730 C C . VAL A 1 89 ? -6.209 -12.599 8.088 1.00 98.44 89 VAL A C 1
ATOM 732 O O . VAL A 1 89 ? -5.681 -13.169 7.141 1.00 98.44 89 VAL A O 1
ATOM 735 N N . ALA A 1 90 ? -7.271 -13.103 8.724 1.00 98.38 90 ALA A N 1
ATOM 736 C CA . ALA A 1 90 ? -7.848 -14.403 8.377 1.00 98.38 90 ALA A CA 1
ATOM 737 C C . ALA A 1 90 ? -8.272 -14.475 6.901 1.00 98.38 90 ALA A C 1
ATOM 739 O O . ALA A 1 90 ? -8.003 -15.467 6.226 1.00 98.38 90 ALA A O 1
ATOM 740 N N . LYS A 1 91 ? -8.881 -13.401 6.386 1.00 98.19 91 LYS A N 1
ATOM 741 C CA . LYS A 1 91 ? -9.258 -13.283 4.975 1.00 98.19 91 LYS A CA 1
ATOM 742 C C . LYS A 1 91 ? -8.031 -13.258 4.055 1.00 98.19 91 LYS A C 1
ATOM 744 O O . LYS A 1 91 ? -7.930 -14.055 3.124 1.00 98.19 91 LYS A O 1
ATOM 749 N N . LEU A 1 92 ? -7.083 -12.359 4.314 1.00 98.38 92 LEU A N 1
ATOM 750 C CA . LEU A 1 92 ? -5.914 -12.159 3.454 1.00 98.38 92 LEU A CA 1
ATOM 751 C C . LEU A 1 92 ? -4.946 -13.345 3.482 1.00 98.38 92 LEU A C 1
ATOM 753 O O . LEU A 1 92 ? -4.286 -13.598 2.483 1.00 98.38 92 LEU A O 1
ATOM 757 N N . SER A 1 93 ? -4.886 -14.113 4.572 1.00 97.88 93 SER A N 1
ATOM 758 C CA . SER A 1 93 ? -4.108 -15.358 4.624 1.00 97.88 93 SER A CA 1
ATOM 759 C C . SER A 1 93 ? -4.575 -16.413 3.615 1.00 97.88 93 SER A C 1
ATOM 761 O O . SER A 1 93 ? -3.807 -17.318 3.305 1.00 97.88 93 SER A O 1
ATOM 763 N N . ILE A 1 94 ? -5.809 -16.304 3.116 1.00 97.62 94 ILE A N 1
ATOM 764 C CA . ILE A 1 94 ? -6.382 -17.207 2.111 1.00 97.62 94 ILE A CA 1
ATOM 765 C C . ILE A 1 94 ? -6.306 -16.577 0.716 1.00 97.62 94 ILE A C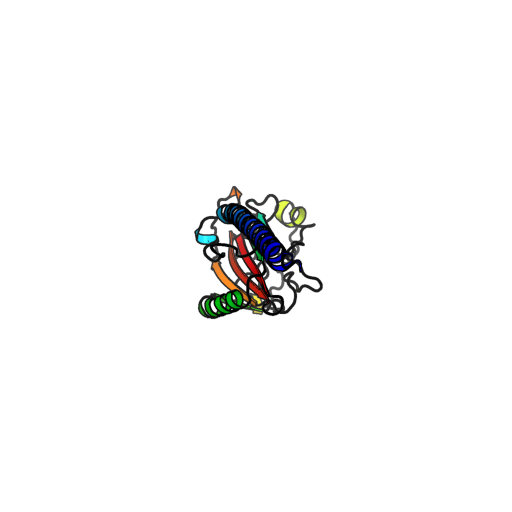 1
ATOM 767 O O . ILE A 1 94 ? -5.996 -17.260 -0.255 1.00 97.62 94 ILE A O 1
ATOM 771 N N . GLU A 1 95 ? -6.614 -15.283 0.611 1.00 96.88 95 GLU A N 1
ATOM 772 C CA . GLU A 1 95 ? -6.797 -14.607 -0.678 1.00 96.88 95 GLU A CA 1
ATOM 773 C C . GLU A 1 95 ? -5.517 -13.992 -1.260 1.00 96.88 95 GLU A C 1
ATOM 775 O O . GLU A 1 95 ? -5.456 -13.749 -2.466 1.00 96.88 95 GLU A O 1
ATOM 780 N N . ALA A 1 96 ? -4.509 -13.696 -0.434 1.00 98.25 96 ALA A N 1
ATOM 781 C CA . ALA A 1 96 ? -3.302 -13.028 -0.906 1.00 98.25 96 ALA A CA 1
ATOM 782 C C . ALA A 1 96 ? -2.511 -13.922 -1.870 1.00 98.25 96 ALA A C 1
ATOM 784 O O . ALA A 1 96 ? -2.255 -15.095 -1.603 1.00 98.25 96 ALA A O 1
ATOM 785 N N . LYS A 1 97 ? -2.047 -13.331 -2.974 1.00 98.25 97 LYS A N 1
ATOM 786 C CA . LYS A 1 97 ? -1.177 -13.997 -3.952 1.00 98.25 97 LYS A CA 1
ATOM 787 C C . LYS A 1 97 ? 0.221 -14.260 -3.402 1.00 98.25 97 LYS A C 1
ATOM 789 O O . LYS A 1 97 ? 0.892 -15.186 -3.847 1.00 98.25 97 LYS A O 1
ATOM 794 N N . ALA A 1 98 ? 0.667 -13.429 -2.466 1.00 97.94 98 ALA A N 1
ATOM 795 C CA . ALA A 1 98 ? 1.914 -13.607 -1.741 1.00 97.94 98 ALA A CA 1
ATOM 796 C C . ALA A 1 98 ? 1.836 -12.929 -0.371 1.00 97.94 98 ALA A C 1
ATOM 798 O O . ALA A 1 98 ? 1.114 -11.945 -0.194 1.00 97.94 98 ALA A O 1
ATOM 799 N N . ILE A 1 99 ? 2.602 -13.452 0.587 1.00 98.06 99 ILE A N 1
ATOM 800 C CA . ILE A 1 99 ? 2.730 -12.886 1.930 1.00 98.06 99 ILE A CA 1
ATOM 801 C C . ILE A 1 99 ? 4.214 -12.750 2.250 1.00 98.06 99 ILE A C 1
ATOM 803 O O . ILE A 1 99 ? 4.955 -13.729 2.145 1.00 98.06 99 ILE A O 1
ATOM 807 N N . TYR A 1 100 ? 4.639 -11.555 2.652 1.00 97.31 100 TYR A N 1
ATOM 808 C CA . TYR A 1 100 ? 6.021 -11.275 3.039 1.00 97.31 100 TYR A CA 1
ATOM 809 C C . TYR A 1 100 ? 6.105 -10.608 4.411 1.00 97.31 100 TYR A C 1
ATOM 811 O O . TYR A 1 100 ? 5.119 -10.085 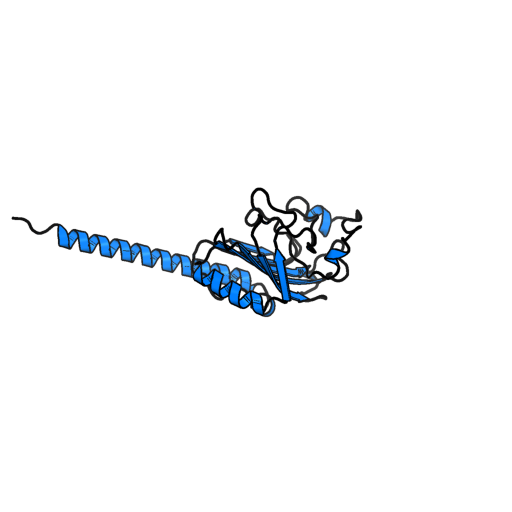4.927 1.00 97.31 100 TYR A O 1
ATOM 819 N N . GLU A 1 101 ? 7.304 -10.589 4.979 1.00 95.81 101 GLU A N 1
ATOM 820 C CA . GLU A 1 101 ? 7.622 -9.842 6.197 1.00 95.81 101 GLU A CA 1
ATOM 821 C C . GLU A 1 101 ? 8.378 -8.558 5.812 1.00 95.81 101 GLU A C 1
ATOM 823 O O . GLU A 1 101 ? 9.179 -8.559 4.876 1.00 95.81 101 GLU A O 1
ATOM 828 N N . SER A 1 102 ? 8.157 -7.449 6.522 1.00 93.25 102 SER A N 1
ATOM 829 C CA . SER A 1 102 ? 8.761 -6.145 6.182 1.00 93.25 102 SER A CA 1
ATOM 830 C C . SER A 1 102 ? 10.283 -6.085 6.295 1.00 93.25 102 SER A C 1
ATOM 832 O O . SER A 1 102 ? 10.910 -5.165 5.765 1.00 93.25 102 SER A O 1
ATOM 834 N N . ASN A 1 103 ? 10.886 -7.046 6.990 1.00 91.00 103 ASN A N 1
ATOM 835 C CA . ASN A 1 103 ? 12.328 -7.213 7.127 1.00 91.00 103 ASN A CA 1
ATOM 836 C C . ASN A 1 103 ? 12.890 -8.338 6.240 1.00 91.00 103 ASN A C 1
ATOM 838 O O . ASN A 1 103 ? 14.062 -8.688 6.397 1.00 91.00 103 ASN A O 1
ATOM 842 N N . ASP A 1 104 ? 12.094 -8.901 5.322 1.00 90.81 104 ASP A N 1
ATOM 843 C CA . ASP A 1 104 ? 12.594 -9.857 4.335 1.00 90.81 104 ASP A CA 1
ATOM 844 C C . ASP A 1 104 ? 13.636 -9.162 3.440 1.00 90.81 104 ASP A C 1
ATOM 846 O O . ASP A 1 104 ? 13.387 -8.144 2.794 1.00 90.81 104 ASP A O 1
ATOM 850 N N . SER A 1 105 ? 14.849 -9.712 3.422 1.00 88.50 105 SER A N 1
ATOM 851 C CA . SER A 1 105 ? 15.953 -9.179 2.619 1.00 88.50 105 SER A CA 1
ATOM 852 C C . SER A 1 105 ? 15.857 -9.543 1.128 1.00 88.50 105 SER A C 1
ATOM 854 O O . SER A 1 105 ? 16.704 -9.120 0.339 1.00 88.50 105 SER A O 1
ATOM 856 N N . CYS A 1 106 ? 14.850 -10.336 0.756 1.00 89.44 106 CYS A N 1
ATOM 857 C CA . CYS A 1 106 ? 14.558 -10.820 -0.591 1.00 89.44 106 CYS A CA 1
ATOM 858 C C . CYS A 1 106 ? 13.233 -10.255 -1.136 1.00 89.44 106 CYS A C 1
ATOM 860 O O . CYS A 1 106 ? 12.527 -10.932 -1.881 1.00 89.44 106 CYS A O 1
ATOM 862 N N . LEU A 1 107 ? 12.879 -9.022 -0.765 1.00 91.31 107 LEU A N 1
ATOM 863 C CA . LEU A 1 107 ? 11.759 -8.294 -1.366 1.00 91.31 107 LEU A CA 1
ATOM 864 C C . LEU A 1 107 ? 12.158 -7.690 -2.717 1.00 91.31 107 LEU A C 1
ATOM 866 O O . LEU A 1 107 ? 13.221 -7.079 -2.840 1.00 91.31 107 LEU A O 1
ATOM 870 N N . LEU A 1 108 ? 11.263 -7.792 -3.702 1.00 91.38 108 LEU A N 1
ATOM 871 C CA . LEU A 1 108 ? 11.333 -6.979 -4.913 1.00 91.38 108 LEU A CA 1
ATOM 872 C C . LEU A 1 108 ? 10.733 -5.601 -4.609 1.00 91.38 108 LEU A C 1
ATOM 874 O O . LEU A 1 108 ? 9.521 -5.408 -4.685 1.00 91.38 108 LEU A O 1
ATOM 878 N N . ILE A 1 109 ? 11.585 -4.667 -4.192 1.00 89.25 109 ILE A N 1
ATOM 879 C CA . ILE A 1 109 ? 11.188 -3.292 -3.872 1.00 89.25 109 ILE A CA 1
ATOM 880 C C . ILE A 1 109 ? 11.372 -2.439 -5.125 1.00 89.25 109 ILE A C 1
ATOM 882 O O . ILE A 1 109 ? 12.511 -2.210 -5.54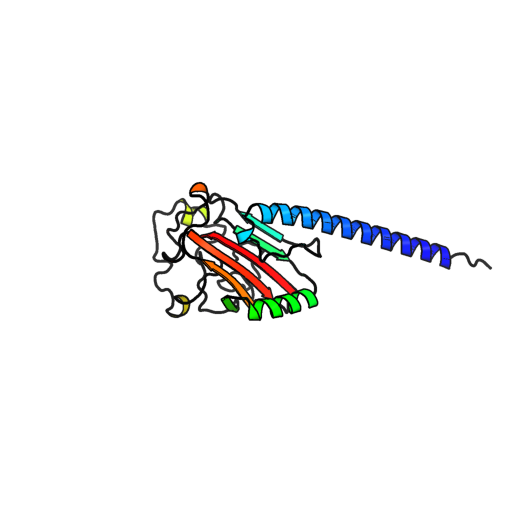8 1.00 89.25 109 ILE A O 1
ATOM 886 N N . ILE A 1 110 ? 10.263 -1.969 -5.695 1.00 82.75 110 ILE A N 1
ATOM 887 C CA . ILE A 1 110 ? 10.295 -1.011 -6.804 1.00 82.75 110 ILE A CA 1
ATOM 888 C C . ILE A 1 110 ? 10.700 0.354 -6.249 1.00 82.75 110 ILE A C 1
ATOM 890 O O . ILE A 1 110 ? 10.382 0.693 -5.106 1.00 82.75 110 ILE A O 1
ATOM 894 N N . ASP A 1 111 ? 11.501 1.087 -7.021 1.00 75.81 111 ASP A N 1
ATOM 895 C CA . ASP A 1 111 ? 12.031 2.399 -6.648 1.00 75.81 111 ASP A CA 1
ATOM 896 C C . ASP A 1 111 ? 12.830 2.413 -5.349 1.00 75.81 111 ASP A C 1
ATOM 898 O O . ASP A 1 111 ? 12.899 3.410 -4.628 1.00 75.81 111 ASP A O 1
ATOM 902 N N . LYS A 1 112 ? 13.520 1.306 -5.050 1.00 78.50 112 LYS A N 1
ATOM 903 C CA . LYS A 1 112 ? 14.362 1.180 -3.846 1.00 78.50 112 LYS A CA 1
ATOM 904 C C . LYS A 1 112 ? 15.347 2.348 -3.657 1.00 78.50 112 LYS A C 1
ATOM 906 O O . LYS A 1 112 ? 15.733 2.662 -2.531 1.00 78.50 112 LYS A O 1
ATOM 911 N N . HIS A 1 113 ? 15.759 2.978 -4.754 1.00 74.69 113 HIS A N 1
ATOM 912 C CA . HIS A 1 113 ? 16.723 4.073 -4.818 1.00 74.69 113 HIS A CA 1
ATOM 913 C C . HIS A 1 113 ? 16.074 5.464 -4.712 1.00 74.69 113 HIS A C 1
ATOM 915 O O . HIS A 1 113 ? 16.781 6.427 -4.414 1.00 74.69 113 HIS A O 1
ATOM 921 N N . LEU A 1 114 ? 14.755 5.570 -4.904 1.00 73.62 114 LEU A N 1
ATOM 922 C CA . LEU A 1 114 ? 14.042 6.841 -4.852 1.00 73.62 114 LEU A CA 1
ATOM 923 C C . LEU A 1 114 ? 13.719 7.248 -3.412 1.00 73.62 114 LEU A C 1
ATOM 925 O O . LEU A 1 114 ? 13.504 6.416 -2.524 1.00 73.62 114 LEU A O 1
ATOM 929 N N . THR A 1 115 ? 13.726 8.548 -3.185 1.00 71.94 115 THR A N 1
ATOM 930 C CA . THR A 1 115 ? 13.363 9.257 -1.960 1.00 71.94 115 THR A CA 1
ATOM 931 C C . THR A 1 115 ? 12.599 10.517 -2.351 1.00 71.94 115 THR A C 1
ATOM 933 O O . THR A 1 115 ? 12.614 10.923 -3.514 1.00 71.94 115 THR A O 1
ATOM 936 N N . GLU A 1 116 ? 11.987 11.176 -1.371 1.00 67.62 116 GLU A N 1
ATOM 937 C CA . GLU A 1 116 ? 11.277 12.443 -1.593 1.00 67.62 116 GLU A CA 1
ATOM 938 C C . GLU A 1 116 ? 12.179 13.504 -2.210 1.00 67.62 116 GLU A C 1
ATOM 940 O O . GLU A 1 116 ? 11.814 14.137 -3.197 1.00 67.62 116 GLU A O 1
ATOM 945 N N . ASP A 1 117 ? 13.414 13.575 -1.722 1.00 70.31 117 ASP A N 1
ATOM 946 C CA . ASP A 1 117 ? 14.389 14.558 -2.181 1.00 70.31 117 ASP A CA 1
ATOM 947 C C . ASP A 1 117 ? 14.933 14.300 -3.594 1.00 70.31 117 ASP A C 1
ATOM 949 O O . ASP A 1 117 ? 15.472 15.217 -4.206 1.00 70.31 117 ASP A O 1
ATOM 953 N N . ASN A 1 118 ? 14.851 13.067 -4.115 1.00 71.38 118 ASN A N 1
ATOM 954 C CA . ASN A 1 118 ? 15.566 12.682 -5.339 1.00 71.38 118 ASN A CA 1
ATOM 955 C C . ASN A 1 118 ? 14.654 12.222 -6.493 1.00 71.38 118 ASN A C 1
ATOM 957 O O . ASN A 1 118 ? 15.149 12.003 -7.599 1.00 71.38 118 ASN A O 1
ATOM 961 N N . TRP A 1 119 ? 13.338 12.120 -6.267 1.00 71.25 119 TRP A N 1
ATOM 962 C CA . TRP A 1 119 ? 12.352 11.710 -7.275 1.00 71.25 119 TRP A CA 1
ATOM 963 C C . TRP A 1 119 ? 12.464 12.521 -8.576 1.00 71.25 119 TRP A C 1
ATOM 965 O O . TRP A 1 119 ? 12.539 11.961 -9.672 1.00 71.25 119 TRP A O 1
ATOM 975 N N . ILE A 1 120 ? 12.520 13.851 -8.450 1.00 66.00 120 ILE A N 1
ATOM 976 C CA . ILE A 1 120 ? 12.563 14.775 -9.592 1.00 66.00 120 ILE A CA 1
ATOM 977 C C . ILE A 1 120 ? 13.830 14.554 -10.428 1.00 66.00 120 ILE A C 1
ATOM 979 O O . ILE A 1 120 ? 13.766 14.546 -11.659 1.00 66.00 120 ILE A O 1
ATOM 983 N N . ASP A 1 121 ? 14.963 14.330 -9.772 1.00 62.78 121 ASP A N 1
ATOM 984 C CA . ASP A 1 121 ? 16.252 14.208 -10.446 1.00 62.78 121 ASP A CA 1
ATOM 985 C C . ASP A 1 121 ? 16.418 12.841 -11.128 1.00 62.78 121 ASP A C 1
ATOM 987 O O . ASP A 1 121 ? 16.952 12.770 -12.237 1.00 62.78 121 ASP A O 1
ATOM 991 N N . TYR A 1 122 ? 15.931 11.760 -10.506 1.00 59.91 122 TYR A N 1
ATOM 992 C CA . TYR A 1 122 ? 16.148 10.391 -10.985 1.00 59.91 122 TYR A CA 1
ATOM 993 C C . TYR A 1 122 ? 15.118 9.900 -12.005 1.00 59.91 122 TYR A C 1
ATOM 995 O O . TYR A 1 122 ? 15.523 9.256 -12.971 1.00 59.91 122 TYR A O 1
ATOM 1003 N N . ASP A 1 123 ? 13.828 10.209 -11.845 1.00 61.16 123 ASP A N 1
ATOM 1004 C CA . ASP A 1 123 ? 12.796 9.664 -12.744 1.00 61.16 123 ASP A CA 1
ATOM 1005 C C . ASP A 1 123 ? 12.436 10.620 -13.899 1.00 61.16 123 ASP A C 1
ATOM 1007 O O . ASP A 1 123 ? 12.204 10.204 -15.041 1.00 61.16 123 ASP A O 1
ATOM 1011 N N . LYS A 1 124 ? 12.482 11.940 -13.654 1.00 54.16 124 LYS A N 1
ATOM 1012 C CA . LYS A 1 124 ? 12.119 12.936 -14.678 1.00 54.16 124 LYS A CA 1
ATOM 1013 C C . LYS A 1 124 ? 13.287 13.452 -15.511 1.00 54.16 124 LYS A C 1
ATOM 1015 O O . LYS A 1 124 ? 13.108 13.683 -16.705 1.00 54.16 124 LYS A O 1
ATOM 1020 N N . ALA A 1 125 ? 14.453 13.680 -14.902 1.00 50.97 125 ALA A N 1
ATOM 1021 C CA . ALA A 1 125 ? 15.560 14.398 -15.545 1.00 50.97 125 ALA A CA 1
ATOM 1022 C C . ALA A 1 125 ? 16.769 13.517 -15.908 1.00 50.97 125 ALA A C 1
ATOM 1024 O O . ALA A 1 125 ? 17.587 13.911 -16.746 1.00 50.97 125 ALA A O 1
ATOM 1025 N N . SER A 1 126 ? 16.901 12.328 -15.315 1.00 52.78 126 SER A N 1
ATOM 1026 C CA . SER A 1 126 ? 18.124 11.541 -15.453 1.00 52.78 126 SER A CA 1
ATOM 1027 C C . SER A 1 126 ? 18.309 10.930 -16.853 1.00 52.78 126 SER A C 1
ATOM 1029 O O . SER A 1 126 ? 17.545 10.083 -17.327 1.00 52.78 126 SER A O 1
ATOM 1031 N N . GLN A 1 127 ? 19.398 11.345 -17.506 1.00 50.09 127 GLN A N 1
ATOM 1032 C CA . GLN A 1 127 ? 20.034 10.665 -18.642 1.00 50.09 127 GLN A CA 1
ATOM 1033 C C . GLN A 1 127 ? 21.086 9.634 -18.181 1.00 50.09 127 GLN A C 1
ATOM 1035 O O . GLN A 1 127 ? 21.709 8.982 -19.016 1.00 50.09 127 GLN A O 1
ATOM 1040 N N . TYR A 1 128 ? 21.304 9.488 -16.867 1.00 48.75 128 TYR A N 1
ATOM 1041 C CA . TYR A 1 128 ? 22.376 8.681 -16.289 1.00 48.75 128 TYR A CA 1
ATOM 1042 C C . TYR A 1 128 ? 21.796 7.550 -15.434 1.00 48.75 128 TYR A C 1
ATOM 1044 O O . TYR A 1 128 ? 21.293 7.764 -14.333 1.00 48.75 128 TYR A O 1
ATOM 1052 N N . LEU A 1 129 ? 21.880 6.326 -15.950 1.00 55.66 129 LEU A N 1
ATOM 1053 C CA . LEU A 1 129 ? 21.501 5.106 -15.244 1.00 55.66 129 LEU A CA 1
ATOM 1054 C C . LEU A 1 129 ? 22.763 4.498 -14.611 1.00 55.66 129 LEU A C 1
ATOM 1056 O O . LEU A 1 129 ? 23.453 3.721 -15.277 1.00 55.66 129 LEU A O 1
ATOM 1060 N N . PRO A 1 130 ? 23.125 4.791 -13.346 1.00 52.34 130 PRO A N 1
ATOM 1061 C CA . PRO A 1 130 ? 23.927 3.819 -12.624 1.00 52.34 130 PRO A CA 1
ATOM 1062 C C . PRO A 1 130 ? 23.121 2.515 -12.597 1.00 52.34 130 PRO A C 1
ATOM 1064 O O . PRO A 1 130 ? 21.894 2.539 -12.511 1.00 52.34 130 PRO A O 1
ATOM 1067 N N . ASN A 1 131 ? 23.793 1.373 -12.720 1.00 52.09 131 ASN A N 1
ATOM 1068 C CA . ASN A 1 131 ? 23.164 0.055 -12.735 1.00 52.09 131 ASN A CA 1
ATOM 1069 C C . ASN A 1 131 ? 22.562 -0.258 -11.340 1.00 52.09 131 ASN A C 1
ATOM 1071 O O . ASN A 1 131 ? 23.127 -1.018 -10.558 1.00 52.09 131 ASN A O 1
ATOM 1075 N N . LEU A 1 132 ? 21.452 0.400 -10.980 1.00 56.53 132 LEU A N 1
ATOM 1076 C CA . LEU A 1 132 ? 20.847 0.418 -9.639 1.00 56.53 132 LEU A CA 1
ATOM 1077 C C . LEU A 1 132 ? 20.202 -0.929 -9.282 1.00 56.53 132 LEU A C 1
ATOM 1079 O O . LEU A 1 132 ? 20.129 -1.305 -8.108 1.00 56.53 132 LEU A O 1
ATOM 1083 N N . TYR A 1 133 ? 19.804 -1.693 -10.298 1.00 57.44 133 TYR A N 1
ATOM 1084 C CA . TYR A 1 133 ? 19.349 -3.082 -10.189 1.00 57.44 133 TYR A CA 1
ATOM 1085 C C . TYR A 1 133 ? 20.420 -4.082 -10.628 1.00 57.44 133 TYR A C 1
ATOM 1087 O O . TYR A 1 133 ? 20.135 -5.266 -10.733 1.00 57.44 133 TYR A O 1
ATOM 1095 N N . GLY A 1 134 ? 21.669 -3.635 -10.810 1.00 48.41 134 GLY A N 1
ATOM 1096 C CA . GLY A 1 134 ? 22.768 -4.409 -11.394 1.00 48.41 134 GLY A CA 1
ATOM 1097 C C . GLY A 1 134 ? 23.206 -5.668 -10.648 1.00 48.41 134 GLY A C 1
ATOM 1098 O O . GLY A 1 134 ? 24.184 -6.268 -11.062 1.00 48.41 134 GLY A O 1
ATOM 1099 N N . ASN A 1 135 ? 22.506 -6.055 -9.582 1.00 51.44 135 ASN A N 1
ATOM 1100 C CA . ASN A 1 135 ? 22.506 -7.383 -8.979 1.00 51.44 135 ASN A CA 1
ATOM 1101 C C . ASN A 1 135 ? 21.178 -7.544 -8.220 1.00 51.44 135 ASN A C 1
ATOM 1103 O O . ASN A 1 135 ? 21.152 -7.476 -6.985 1.00 51.44 135 ASN A O 1
ATOM 1107 N N . GLU A 1 136 ? 20.050 -7.677 -8.925 1.00 58.34 136 GLU A N 1
ATOM 1108 C CA . GLU A 1 136 ? 18.886 -8.310 -8.302 1.00 58.34 136 GLU A CA 1
ATOM 1109 C C . GLU A 1 136 ? 19.357 -9.627 -7.690 1.00 58.34 136 GLU A C 1
ATOM 1111 O O . GLU A 1 136 ? 20.020 -10.433 -8.348 1.00 58.34 136 GLU A O 1
ATOM 1116 N N . ARG A 1 137 ? 19.119 -9.807 -6.388 1.00 64.81 137 ARG A N 1
ATOM 1117 C CA . ARG A 1 137 ? 19.452 -11.085 -5.765 1.00 64.81 137 ARG A CA 1
ATOM 1118 C C . ARG A 1 137 ? 18.603 -12.128 -6.471 1.00 64.81 137 ARG A C 1
ATOM 1120 O O . ARG A 1 137 ? 17.421 -11.894 -6.676 1.00 64.81 137 ARG A O 1
ATOM 1127 N N . GLU A 1 138 ? 19.162 -13.297 -6.746 1.00 76.50 138 GLU A N 1
ATOM 1128 C CA . GLU A 1 138 ? 18.421 -14.421 -7.339 1.00 76.50 138 GLU A CA 1
ATOM 1129 C C . GLU A 1 138 ? 17.072 -14.681 -6.631 1.00 76.50 138 GLU A C 1
ATOM 1131 O O . GLU A 1 138 ? 16.080 -15.054 -7.251 1.00 76.50 138 GLU A O 1
ATOM 1136 N N . CYS A 1 139 ? 16.995 -14.385 -5.329 1.00 83.56 139 CYS A N 1
ATOM 1137 C CA . CYS A 1 139 ? 15.776 -14.515 -4.540 1.00 83.56 139 CYS A CA 1
ATOM 1138 C C . CYS A 1 139 ? 14.659 -13.481 -4.820 1.00 83.56 139 CYS A C 1
ATOM 1140 O O . CYS A 1 139 ? 13.554 -13.680 -4.311 1.00 83.56 139 CYS A O 1
ATOM 1142 N N . THR A 1 140 ? 14.892 -12.397 -5.576 1.00 85.12 140 THR A N 1
ATOM 1143 C CA . THR A 1 140 ? 13.858 -11.394 -5.918 1.00 85.12 140 THR A CA 1
ATOM 1144 C C . THR A 1 140 ? 13.130 -11.699 -7.224 1.00 85.12 140 THR A C 1
ATOM 1146 O O . THR A 1 140 ? 11.995 -11.266 -7.389 1.00 85.12 140 THR A O 1
ATOM 1149 N N . THR A 1 141 ? 13.720 -12.496 -8.118 1.00 80.50 141 THR A N 1
ATOM 1150 C CA . THR A 1 141 ? 13.213 -12.734 -9.483 1.00 80.50 141 THR A CA 1
ATOM 1151 C C . THR A 1 141 ? 11.815 -13.365 -9.525 1.00 80.50 141 THR A C 1
ATOM 1153 O O . THR A 1 141 ? 11.051 -13.141 -10.461 1.00 80.50 141 THR A O 1
ATOM 1156 N N . SER A 1 142 ? 11.437 -14.142 -8.505 1.00 84.81 142 SER A N 1
ATOM 1157 C CA . SER A 1 142 ? 10.112 -14.774 -8.410 1.00 84.81 142 SER A CA 1
ATOM 1158 C C . SER A 1 142 ? 9.129 -14.022 -7.504 1.00 84.81 142 SER A C 1
ATOM 1160 O O . SER A 1 142 ? 8.060 -14.551 -7.192 1.00 84.81 142 SER A O 1
ATOM 1162 N N . LYS A 1 143 ? 9.492 -12.837 -7.006 1.00 92.38 143 LYS A N 1
ATOM 1163 C CA . LYS A 1 143 ? 8.691 -12.088 -6.033 1.00 92.38 143 LYS A CA 1
ATOM 1164 C C . LYS A 1 143 ? 7.785 -11.089 -6.746 1.00 92.38 143 LYS A C 1
ATOM 1166 O O . LYS A 1 143 ? 8.177 -10.429 -7.700 1.00 92.38 143 LYS A O 1
ATOM 1171 N N . LEU A 1 144 ? 6.561 -10.959 -6.242 1.00 95.06 144 LEU A N 1
ATOM 1172 C CA . LEU A 1 144 ? 5.680 -9.844 -6.590 1.00 95.06 144 LEU A CA 1
ATOM 1173 C C . LEU A 1 144 ? 6.201 -8.530 -5.978 1.00 95.06 144 LEU A C 1
ATOM 1175 O O . LEU A 1 144 ? 6.692 -8.567 -4.843 1.00 95.06 144 LEU A O 1
ATOM 1179 N N . PRO A 1 145 ? 6.072 -7.396 -6.689 1.00 93.31 145 PRO A N 1
ATOM 1180 C CA . PRO A 1 145 ? 6.628 -6.119 -6.278 1.00 93.31 145 PRO A CA 1
ATOM 1181 C C . PRO A 1 145 ? 5.884 -5.526 -5.087 1.00 93.31 145 PRO A C 1
ATOM 1183 O O . PRO A 1 145 ? 4.655 -5.618 -4.973 1.00 93.31 145 PRO A O 1
ATOM 1186 N N . VAL A 1 146 ? 6.650 -4.856 -4.233 1.00 93.75 146 VAL A N 1
ATOM 1187 C CA . VAL A 1 146 ? 6.157 -4.029 -3.132 1.00 93.75 146 VAL A CA 1
ATOM 1188 C C . VAL A 1 146 ? 6.659 -2.595 -3.297 1.00 93.75 146 VAL A C 1
ATOM 1190 O O . VAL A 1 146 ? 7.798 -2.402 -3.737 1.00 93.75 146 VAL A O 1
ATOM 1193 N N . PRO A 1 147 ? 5.841 -1.587 -2.950 1.00 90.81 147 PRO A N 1
ATOM 1194 C CA . PRO A 1 147 ? 6.290 -0.207 -2.975 1.00 90.81 147 PRO A CA 1
ATOM 1195 C C . PRO A 1 147 ? 7.303 0.045 -1.863 1.00 90.81 147 PRO A C 1
ATOM 1197 O O . PRO A 1 147 ? 7.234 -0.549 -0.784 1.00 90.81 147 PRO A O 1
ATOM 1200 N N . LYS A 1 148 ? 8.216 0.986 -2.087 1.00 88.69 148 LYS A N 1
ATOM 1201 C CA . LYS A 1 148 ? 8.984 1.586 -0.998 1.00 88.69 148 LYS A CA 1
ATOM 1202 C C . LYS A 1 148 ? 8.102 2.619 -0.285 1.00 88.69 148 LYS A C 1
ATOM 1204 O O . LYS A 1 148 ? 7.701 3.603 -0.892 1.00 88.69 148 LYS A O 1
ATOM 1209 N N . PHE A 1 149 ? 7.840 2.449 1.006 1.00 88.38 149 PHE A N 1
ATOM 1210 C CA . PHE A 1 149 ? 7.084 3.403 1.826 1.00 88.38 149 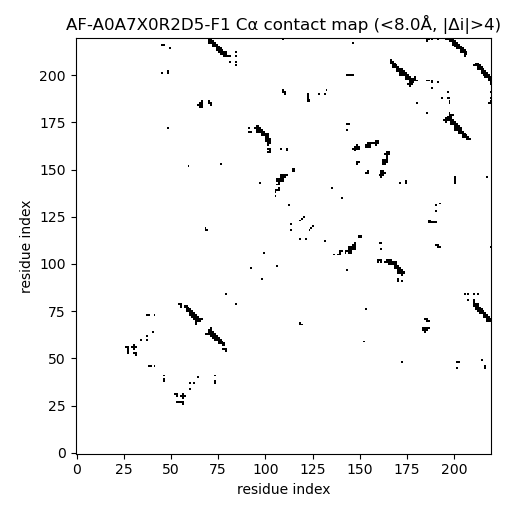PHE A CA 1
ATOM 1211 C C . PHE A 1 149 ? 8.010 4.520 2.326 1.00 88.38 149 PHE A C 1
ATOM 1213 O O . PHE A 1 149 ? 8.396 4.526 3.486 1.00 88.38 149 PHE A O 1
ATOM 1220 N N . TRP A 1 150 ? 8.431 5.433 1.446 1.00 77.19 150 TRP A N 1
ATOM 1221 C CA . TRP A 1 150 ? 9.436 6.470 1.751 1.00 77.19 150 TRP A CA 1
ATOM 1222 C C . TRP A 1 150 ? 8.870 7.821 2.211 1.00 77.19 150 TRP A C 1
ATOM 1224 O O . TRP A 1 150 ? 9.645 8.717 2.527 1.00 77.19 150 TRP A O 1
ATOM 1234 N N . ASN A 1 151 ? 7.548 7.971 2.268 1.00 80.81 151 ASN A N 1
ATOM 1235 C CA . ASN A 1 151 ? 6.899 9.203 2.711 1.00 80.81 151 ASN A CA 1
ATOM 1236 C C . ASN A 1 151 ? 6.846 9.303 4.249 1.00 80.81 151 ASN A C 1
ATOM 1238 O O . ASN A 1 151 ? 6.570 8.311 4.927 1.00 80.81 151 ASN A O 1
ATOM 1242 N N . GLU A 1 152 ? 7.055 10.504 4.795 1.00 73.69 152 GLU A N 1
ATOM 1243 C CA . GLU A 1 152 ? 7.160 10.763 6.241 1.00 73.69 152 GLU A CA 1
ATOM 1244 C C . GLU A 1 152 ? 5.976 10.258 7.084 1.00 73.69 152 GLU A C 1
ATOM 1246 O O . GLU A 1 152 ? 6.169 9.839 8.226 1.00 73.69 152 GLU A O 1
ATOM 1251 N N . TYR A 1 153 ? 4.762 10.216 6.527 1.00 80.06 153 TYR A N 1
ATOM 1252 C CA . TYR A 1 153 ? 3.577 9.729 7.241 1.00 80.06 153 TYR A CA 1
ATOM 1253 C C . TYR A 1 153 ? 3.559 8.199 7.392 1.00 80.06 153 TYR A C 1
ATOM 1255 O O . TYR A 1 153 ? 2.882 7.644 8.269 1.00 80.06 153 TYR A O 1
ATOM 1263 N N . PHE A 1 154 ? 4.318 7.499 6.550 1.00 80.19 154 PHE A N 1
ATOM 1264 C CA . PHE A 1 154 ? 4.363 6.041 6.467 1.00 80.19 154 PHE A CA 1
ATOM 1265 C C . PHE A 1 154 ? 5.687 5.472 6.990 1.00 80.19 154 PHE A C 1
ATOM 1267 O O . PHE A 1 154 ? 5.677 4.362 7.523 1.00 80.19 154 PHE A O 1
ATOM 1274 N N . VAL A 1 155 ? 6.785 6.234 6.910 1.00 79.31 155 VAL A N 1
ATOM 1275 C CA . VAL A 1 155 ? 8.100 5.836 7.425 1.00 79.31 155 VAL A CA 1
ATOM 1276 C C . VAL A 1 155 ? 8.106 5.776 8.949 1.00 79.31 155 VAL A C 1
ATOM 1278 O O . VAL A 1 155 ? 7.634 6.678 9.640 1.00 79.31 155 VAL A O 1
ATOM 1281 N N . GLU A 1 156 ? 8.717 4.727 9.495 1.00 75.38 156 GLU A N 1
ATOM 1282 C CA . GLU A 1 156 ? 8.913 4.579 10.938 1.00 75.38 156 GLU A CA 1
ATOM 1283 C C . GLU A 1 156 ? 10.391 4.685 11.345 1.00 75.38 156 GLU A C 1
ATOM 1285 O O . GLU A 1 156 ? 11.314 4.385 10.584 1.00 75.38 156 GLU A O 1
ATOM 1290 N N . ARG A 1 157 ? 10.651 5.099 12.594 1.00 68.69 157 ARG A N 1
ATOM 1291 C CA . ARG A 1 157 ? 12.023 5.144 13.128 1.00 68.69 157 ARG A CA 1
ATOM 1292 C C . ARG A 1 157 ? 12.608 3.727 13.138 1.00 68.69 157 ARG A C 1
ATOM 1294 O O . ARG A 1 157 ? 12.017 2.833 13.734 1.00 68.69 157 ARG A O 1
ATOM 1301 N N . LYS A 1 158 ? 13.804 3.550 12.558 1.00 67.81 158 LYS A N 1
ATOM 1302 C CA . LYS A 1 158 ? 14.465 2.241 12.327 1.00 67.81 158 LYS A CA 1
ATOM 1303 C C . LYS A 1 158 ? 13.764 1.356 11.281 1.00 67.81 158 LYS A C 1
ATOM 1305 O O . LYS A 1 158 ? 13.785 0.131 11.395 1.00 67.81 158 LYS A O 1
ATOM 1310 N N . ALA A 1 159 ? 13.150 1.977 10.278 1.00 75.25 159 ALA A N 1
ATOM 1311 C CA . ALA A 1 159 ? 12.583 1.294 9.127 1.00 75.25 159 ALA A CA 1
ATOM 1312 C C . ALA A 1 159 ? 13.592 0.408 8.373 1.00 75.25 159 ALA A C 1
ATOM 1314 O O . ALA A 1 159 ? 14.789 0.700 8.316 1.00 75.25 159 ALA A O 1
ATOM 1315 N N . SER A 1 160 ? 13.086 -0.669 7.768 1.00 82.38 160 SER A N 1
ATOM 1316 C CA . SER A 1 160 ? 13.826 -1.490 6.808 1.00 82.38 160 SER A CA 1
ATOM 1317 C C . SER A 1 160 ? 14.036 -0.739 5.484 1.00 82.38 160 SER A C 1
ATOM 1319 O O . SER A 1 160 ? 13.576 0.390 5.312 1.00 82.38 160 SER A O 1
ATOM 1321 N N . ALA A 1 161 ? 14.685 -1.375 4.502 1.00 81.19 161 ALA A N 1
ATOM 1322 C CA . ALA A 1 161 ? 14.798 -0.827 3.143 1.00 81.19 161 ALA A CA 1
ATOM 1323 C C . ALA A 1 161 ? 13.431 -0.507 2.499 1.00 81.19 161 ALA A C 1
ATOM 1325 O O . ALA A 1 161 ? 13.354 0.318 1.591 1.00 81.19 161 ALA A O 1
ATOM 1326 N N . LEU A 1 162 ? 12.361 -1.137 2.997 1.00 87.75 162 LEU A N 1
ATOM 1327 C CA . LEU A 1 162 ? 10.981 -0.916 2.587 1.00 87.75 162 LEU A CA 1
ATOM 1328 C C . LEU A 1 162 ? 10.382 0.382 3.157 1.00 87.75 162 LEU A C 1
ATOM 1330 O O . LEU A 1 162 ? 9.342 0.816 2.685 1.00 87.75 162 LEU A O 1
ATOM 1334 N N . GLY A 1 163 ? 10.997 0.994 4.172 1.00 88.44 163 GLY A N 1
ATOM 1335 C CA . GLY A 1 163 ? 10.449 2.167 4.861 1.00 88.44 163 GLY A CA 1
ATOM 1336 C C . GLY A 1 163 ? 9.525 1.839 6.043 1.00 88.44 163 GLY A C 1
ATOM 1337 O O . GLY A 1 163 ? 9.155 2.734 6.793 1.00 88.44 163 GLY A O 1
ATOM 1338 N N . LEU A 1 164 ? 9.232 0.560 6.299 1.00 91.12 164 LEU A N 1
ATOM 1339 C CA . LEU A 1 164 ? 8.410 0.123 7.435 1.00 91.12 164 LEU A CA 1
ATOM 1340 C C . LEU A 1 164 ? 9.259 -0.447 8.576 1.00 91.12 164 LEU A C 1
ATOM 1342 O O . LEU A 1 164 ? 10.309 -1.051 8.342 1.00 91.12 164 LEU A O 1
ATOM 1346 N N . ALA A 1 165 ? 8.793 -0.307 9.818 1.00 89.75 165 ALA A N 1
ATOM 1347 C CA . ALA A 1 165 ? 9.408 -0.982 10.959 1.00 89.75 165 ALA A CA 1
ATOM 1348 C C . ALA A 1 165 ? 9.278 -2.520 10.859 1.00 89.75 165 ALA A C 1
ATOM 1350 O O . ALA A 1 165 ? 8.453 -3.045 10.098 1.00 89.75 165 ALA A O 1
ATOM 1351 N N . PRO A 1 166 ? 10.066 -3.285 11.633 1.00 90.44 166 PRO A N 1
ATOM 1352 C CA . PRO A 1 166 ? 9.851 -4.723 11.778 1.00 90.44 166 PRO A CA 1
ATOM 1353 C C . PRO A 1 166 ? 8.453 -5.058 12.329 1.00 90.44 166 PRO A C 1
ATOM 1355 O O . PRO A 1 166 ? 7.902 -4.317 13.141 1.00 90.44 166 PRO A O 1
ATOM 1358 N N . GLY A 1 167 ? 7.904 -6.207 11.922 1.00 92.62 167 GLY A N 1
ATOM 1359 C CA . GLY A 1 167 ? 6.622 -6.731 12.422 1.00 92.62 167 GLY A CA 1
ATOM 1360 C C . GLY A 1 167 ? 5.417 -6.483 11.512 1.00 92.62 167 GLY A C 1
ATOM 1361 O O . GLY A 1 167 ? 4.319 -6.949 11.818 1.00 92.62 167 GLY A O 1
ATOM 1362 N N . TYR A 1 168 ? 5.609 -5.795 10.384 1.00 96.69 168 TYR A N 1
ATOM 1363 C CA . TYR A 1 168 ? 4.594 -5.720 9.339 1.00 96.69 168 TYR A CA 1
ATOM 1364 C C . TYR A 1 168 ? 4.607 -6.986 8.481 1.00 96.69 168 TYR A C 1
ATOM 1366 O O . TYR A 1 168 ? 5.644 -7.362 7.934 1.00 96.69 168 TYR A O 1
ATOM 1374 N N . LYS A 1 169 ? 3.424 -7.574 8.293 1.00 98.19 169 LYS A N 1
ATOM 1375 C CA . LYS A 1 169 ? 3.158 -8.565 7.246 1.00 98.19 169 LYS A CA 1
ATOM 1376 C C . LYS A 1 169 ? 2.541 -7.888 6.037 1.00 98.19 169 LYS A C 1
ATOM 1378 O O . LYS A 1 169 ? 1.567 -7.155 6.178 1.00 98.19 169 LYS A O 1
ATOM 1383 N N . LEU A 1 170 ? 3.098 -8.152 4.866 1.00 98.38 170 LEU A N 1
ATOM 1384 C CA . LEU A 1 170 ? 2.686 -7.600 3.582 1.00 98.38 170 LEU A CA 1
ATOM 1385 C C . LEU A 1 170 ? 1.855 -8.652 2.857 1.00 98.38 170 LEU A C 1
ATOM 1387 O O . LEU A 1 170 ? 2.379 -9.707 2.513 1.00 98.38 170 LEU A O 1
ATOM 1391 N N . TYR A 1 171 ? 0.582 -8.369 2.619 1.00 98.62 171 TYR A N 1
ATOM 1392 C CA . TYR A 1 171 ? -0.337 -9.229 1.882 1.00 98.62 171 TYR A CA 1
ATOM 1393 C C . TYR A 1 171 ? -0.539 -8.650 0.486 1.00 98.62 171 TYR A C 1
ATOM 1395 O O . TYR A 1 171 ? -1.206 -7.626 0.326 1.00 98.62 171 TYR A O 1
ATOM 1403 N N . ILE A 1 172 ? 0.035 -9.299 -0.525 1.00 98.38 172 ILE A N 1
ATOM 1404 C CA . ILE A 1 172 ? -0.118 -8.883 -1.920 1.00 98.38 172 ILE A CA 1
ATOM 1405 C C . ILE A 1 172 ? -1.468 -9.388 -2.420 1.00 98.38 172 ILE A C 1
ATOM 1407 O O . ILE A 1 172 ? -1.662 -10.593 -2.580 1.00 98.38 172 ILE A O 1
ATOM 1411 N N . VAL A 1 173 ? -2.409 -8.477 -2.654 1.00 98.19 173 VAL A N 1
ATOM 1412 C CA . VAL A 1 173 ? -3.759 -8.818 -3.127 1.00 98.19 173 VAL A CA 1
ATOM 1413 C C . VAL A 1 173 ? -3.743 -9.063 -4.632 1.00 98.19 173 VAL A C 1
ATOM 1415 O O . VAL A 1 173 ? -4.335 -10.024 -5.118 1.00 98.19 173 VAL A O 1
ATOM 1418 N N . ASP A 1 174 ? -3.052 -8.213 -5.386 1.00 97.06 174 ASP A N 1
ATOM 1419 C CA . ASP A 1 174 ? -2.855 -8.407 -6.817 1.00 97.06 174 ASP A CA 1
ATOM 1420 C C . ASP A 1 174 ? -1.596 -7.682 -7.289 1.00 97.06 174 ASP A C 1
ATOM 1422 O O . ASP A 1 174 ? -1.197 -6.670 -6.717 1.00 97.06 174 ASP A O 1
ATOM 1426 N N . ALA A 1 175 ? -0.997 -8.197 -8.352 1.00 95.31 175 ALA A N 1
ATOM 1427 C CA . ALA A 1 175 ? 0.076 -7.543 -9.073 1.00 95.31 175 ALA A CA 1
ATOM 1428 C C . ALA A 1 175 ? 0.025 -8.017 -10.524 1.00 95.31 175 ALA A C 1
ATOM 1430 O O . ALA A 1 175 ? -0.034 -9.225 -10.782 1.00 95.31 175 ALA A O 1
ATOM 1431 N N . GLN A 1 176 ? 0.019 -7.077 -11.464 1.00 94.06 176 GLN A N 1
ATOM 1432 C CA . GLN A 1 176 ? -0.053 -7.388 -12.888 1.00 94.06 176 GLN A CA 1
ATOM 1433 C C . GLN A 1 176 ? 0.951 -6.555 -13.670 1.00 94.06 176 GLN A C 1
ATOM 1435 O O . GLN A 1 176 ? 1.222 -5.401 -13.343 1.00 94.06 176 GLN A O 1
ATOM 1440 N N . LYS A 1 177 ? 1.492 -7.183 -14.710 1.00 91.19 177 LYS A N 1
ATOM 1441 C CA . LYS A 1 177 ? 2.446 -6.594 -15.646 1.00 91.19 177 LYS A CA 1
ATOM 1442 C C . LYS A 1 177 ? 1.702 -5.975 -16.823 1.00 91.19 177 LYS A C 1
ATOM 1444 O O . LYS A 1 177 ? 0.621 -6.449 -17.180 1.00 91.19 177 LYS A O 1
ATOM 1449 N N . GLY A 1 178 ? 2.322 -4.996 -17.470 1.00 85.88 178 GLY A N 1
ATOM 1450 C CA . GLY A 1 178 ? 1.742 -4.297 -18.612 1.00 85.88 178 GLY A CA 1
ATOM 1451 C C . GLY A 1 178 ? 0.970 -3.057 -18.190 1.00 85.88 178 GLY A C 1
ATOM 1452 O O . GLY A 1 178 ? 0.899 -2.744 -17.018 1.00 85.88 178 GLY A O 1
ATOM 1453 N N . LYS A 1 179 ? 0.417 -2.338 -19.162 1.00 83.94 179 LYS A N 1
ATOM 1454 C CA . LYS A 1 179 ? -0.035 -0.959 -18.990 1.00 83.94 179 LYS A CA 1
ATOM 1455 C C . LYS A 1 179 ? -1.520 -0.844 -18.649 1.00 83.94 179 LYS A C 1
ATOM 1457 O O . LYS A 1 179 ? -2.366 -1.264 -19.438 1.00 83.94 179 LYS A O 1
ATOM 1462 N N . PHE A 1 180 ? -1.823 -0.188 -17.527 1.00 83.62 180 PHE A N 1
ATOM 1463 C CA . PHE A 1 180 ? -3.193 -0.067 -17.002 1.00 83.62 180 PHE A CA 1
ATOM 1464 C C . PHE A 1 180 ? -3.725 1.369 -16.887 1.00 83.62 180 PHE A C 1
ATOM 1466 O O . PHE A 1 180 ? -4.928 1.548 -16.694 1.00 83.62 180 PHE A O 1
ATOM 1473 N N . LEU A 1 181 ? -2.863 2.381 -17.034 1.00 78.00 181 LEU A N 1
ATOM 1474 C CA . LEU A 1 181 ? -3.237 3.799 -17.045 1.00 78.00 181 LEU A CA 1
ATOM 1475 C C . LEU A 1 181 ? -2.992 4.445 -18.424 1.00 78.00 181 LEU A C 1
ATOM 1477 O O . LEU A 1 181 ? -2.384 3.856 -19.323 1.00 78.00 181 LEU A O 1
ATOM 1481 N N . SER A 1 182 ? -3.511 5.658 -18.623 1.00 73.06 182 SER A N 1
ATOM 1482 C CA . SER A 1 182 ? -3.247 6.478 -19.814 1.00 73.06 182 SER A CA 1
ATOM 1483 C C . SER A 1 182 ? -1.779 6.909 -19.898 1.00 73.06 182 SER A C 1
ATOM 1485 O O . SER A 1 182 ? -1.126 7.059 -18.873 1.00 73.06 182 SER A O 1
ATOM 1487 N N . ASN A 1 183 ? -1.271 7.156 -21.115 1.00 65.94 183 ASN A N 1
ATOM 1488 C CA . ASN A 1 183 ? 0.118 7.596 -21.356 1.00 65.94 183 ASN A CA 1
ATOM 1489 C C . ASN A 1 183 ? 0.538 8.802 -20.508 1.00 65.94 183 ASN A C 1
ATOM 1491 O O . ASN A 1 183 ? 1.655 8.831 -20.013 1.00 65.94 183 ASN A O 1
ATOM 1495 N N . ASP A 1 184 ? -0.367 9.759 -20.312 1.00 64.44 184 ASP A N 1
ATOM 1496 C CA . ASP A 1 184 ? -0.076 11.001 -19.586 1.00 64.44 184 ASP A CA 1
ATOM 1497 C C . ASP A 1 184 ? 0.106 10.782 -18.071 1.00 64.44 184 ASP A C 1
ATOM 1499 O O . ASP A 1 184 ? 0.527 11.682 -17.346 1.00 64.44 184 ASP A O 1
ATOM 1503 N N . SER A 1 185 ? -0.209 9.578 -17.591 1.00 61.94 185 SER A N 1
ATOM 1504 C CA . SER A 1 185 ? -0.132 9.179 -16.186 1.00 61.94 185 SER A CA 1
ATOM 1505 C C . SER A 1 185 ? 1.015 8.209 -15.918 1.00 61.94 185 SER A C 1
ATOM 1507 O O . SER A 1 185 ? 1.147 7.751 -14.793 1.00 61.94 185 SER A O 1
ATOM 1509 N N . ILE A 1 186 ? 1.824 7.859 -16.918 1.00 62.47 186 ILE A N 1
ATOM 1510 C CA . ILE A 1 186 ? 2.809 6.785 -16.794 1.00 62.47 186 ILE A CA 1
ATOM 1511 C C . ILE A 1 186 ? 4.224 7.363 -16.762 1.00 62.47 186 ILE A C 1
ATOM 1513 O O . ILE A 1 186 ? 4.596 8.103 -17.675 1.00 62.47 186 ILE A O 1
ATOM 1517 N N . PRO A 1 187 ? 5.013 7.064 -15.721 1.00 62.72 187 PRO A N 1
ATOM 1518 C CA . PRO A 1 187 ? 6.386 7.531 -15.639 1.00 62.72 187 PRO A CA 1
ATOM 1519 C C . PRO A 1 187 ? 7.263 6.781 -16.632 1.00 62.72 187 PRO A C 1
ATOM 1521 O O . PRO A 1 187 ? 6.882 5.768 -17.216 1.00 62.72 187 PRO A O 1
ATOM 1524 N N . ASN A 1 188 ? 8.465 7.302 -16.857 1.00 59.97 188 ASN A N 1
ATOM 1525 C CA . ASN A 1 188 ? 9.296 6.867 -17.976 1.00 59.97 188 ASN A CA 1
ATOM 1526 C C . ASN A 1 188 ? 9.842 5.437 -17.817 1.00 59.97 188 ASN A C 1
ATOM 1528 O O . ASN A 1 188 ? 10.582 4.995 -18.692 1.00 59.97 188 ASN A O 1
ATOM 1532 N N . GLY A 1 189 ? 9.554 4.746 -16.705 1.00 59.22 189 GLY A N 1
ATOM 1533 C CA . GLY A 1 189 ? 9.854 3.327 -16.489 1.00 59.22 189 GLY A CA 1
ATOM 1534 C C . GLY A 1 189 ? 11.344 2.979 -16.434 1.00 59.22 189 GLY A C 1
ATOM 1535 O O . GLY A 1 189 ? 11.700 1.844 -16.136 1.00 59.22 189 GLY A O 1
ATOM 1536 N N . LYS A 1 190 ? 12.241 3.946 -16.672 1.00 61.31 190 LYS A N 1
ATOM 1537 C CA . LYS A 1 190 ? 13.677 3.729 -16.925 1.00 61.31 190 LYS A CA 1
ATOM 1538 C C . LYS A 1 190 ? 14.416 3.025 -15.789 1.00 61.31 190 LYS A C 1
ATOM 1540 O O . LYS A 1 190 ? 15.468 2.433 -16.022 1.00 61.31 190 LYS A O 1
ATOM 1545 N N . LEU A 1 191 ? 13.901 3.145 -14.569 1.00 64.88 191 LEU A N 1
ATOM 1546 C CA . LEU A 1 191 ? 14.462 2.560 -13.355 1.00 64.88 191 LEU A CA 1
ATOM 1547 C C . LEU A 1 191 ? 13.511 1.541 -12.704 1.00 64.88 191 LEU A C 1
ATOM 1549 O O . LEU A 1 191 ? 13.752 1.106 -11.580 1.00 64.88 191 LEU A O 1
ATOM 1553 N N . THR A 1 192 ? 12.460 1.125 -13.407 1.00 72.06 192 THR A N 1
ATOM 1554 C CA . THR A 1 192 ? 11.633 -0.022 -13.025 1.00 72.06 192 THR A CA 1
ATOM 1555 C C . THR A 1 192 ? 12.196 -1.271 -13.715 1.00 72.06 192 THR A C 1
ATOM 1557 O O . THR A 1 192 ? 12.595 -1.186 -14.878 1.00 72.06 192 THR A O 1
ATOM 1560 N N . PRO A 1 193 ? 12.276 -2.438 -13.044 1.00 74.94 193 PRO A N 1
ATOM 1561 C CA . PRO A 1 193 ? 12.591 -3.696 -13.715 1.00 74.94 193 PRO A CA 1
ATOM 1562 C C . PRO A 1 193 ? 11.699 -3.879 -14.943 1.00 74.94 193 PRO A C 1
ATOM 1564 O O . PRO A 1 193 ? 10.485 -3.699 -14.856 1.00 74.94 193 PRO A O 1
ATOM 1567 N N . SER A 1 194 ? 12.293 -4.217 -16.089 1.00 73.94 194 SER A N 1
ATOM 1568 C CA . SER A 1 194 ? 11.598 -4.206 -17.387 1.00 73.94 194 SER A CA 1
ATOM 1569 C C . SER A 1 194 ? 10.315 -5.042 -17.405 1.00 73.94 194 SER A C 1
ATOM 1571 O O . SER A 1 194 ? 9.357 -4.720 -18.098 1.00 73.94 194 SER A O 1
ATOM 1573 N N . GLU A 1 195 ? 10.256 -6.111 -16.612 1.00 79.62 195 GLU A N 1
ATOM 1574 C CA . GLU A 1 195 ? 9.078 -6.960 -16.518 1.00 79.62 195 GLU A CA 1
ATOM 1575 C C . GLU A 1 195 ? 7.938 -6.369 -15.676 1.00 79.62 195 GLU A C 1
ATOM 1577 O O . GLU A 1 195 ? 6.843 -6.931 -15.685 1.00 79.62 195 GLU A O 1
ATOM 1582 N N . TRP A 1 196 ? 8.182 -5.278 -14.952 1.00 85.62 196 TRP A N 1
ATOM 1583 C CA . TRP A 1 196 ? 7.209 -4.546 -14.139 1.00 85.62 196 TRP A CA 1
ATOM 1584 C C . TRP A 1 196 ? 6.936 -3.130 -14.644 1.00 85.62 196 TRP A C 1
ATOM 1586 O O . TRP A 1 196 ? 6.091 -2.449 -14.066 1.00 85.62 196 TRP A O 1
ATOM 1596 N N . GLU A 1 197 ? 7.584 -2.716 -15.735 1.00 78.50 197 GLU A N 1
ATOM 1597 C CA . GLU A 1 197 ? 7.296 -1.459 -16.420 1.00 78.50 197 GLU A CA 1
ATOM 1598 C C . GLU A 1 197 ? 5.791 -1.354 -16.728 1.00 78.50 197 GLU A C 1
ATOM 1600 O O . GLU A 1 197 ? 5.184 -2.271 -17.299 1.00 78.50 197 GLU A O 1
ATOM 1605 N N . HIS A 1 198 ? 5.171 -0.249 -16.304 1.00 82.69 198 HIS A N 1
ATOM 1606 C CA . HIS A 1 198 ? 3.745 0.066 -16.501 1.00 82.69 198 HIS A CA 1
ATOM 1607 C C . HIS A 1 198 ? 2.773 -0.775 -15.673 1.00 82.69 198 HIS A C 1
ATOM 1609 O O . HIS A 1 198 ? 1.563 -0.521 -15.705 1.00 82.69 198 HIS A O 1
ATOM 1615 N N . GLY A 1 199 ? 3.302 -1.750 -14.927 1.00 89.81 199 GLY A N 1
ATOM 1616 C CA . GLY A 1 199 ? 2.550 -2.655 -14.078 1.00 89.81 199 GLY A CA 1
ATOM 1617 C C . GLY A 1 199 ? 2.011 -1.986 -12.821 1.00 89.81 199 GLY A C 1
ATOM 1618 O O . GLY A 1 199 ? 2.269 -0.822 -12.528 1.00 89.81 199 GLY A O 1
ATOM 1619 N N . PHE A 1 200 ? 1.262 -2.753 -12.036 1.00 92.69 200 PHE A N 1
ATOM 1620 C CA . PHE A 1 200 ? 0.775 -2.294 -10.740 1.00 92.69 200 PHE A CA 1
ATOM 1621 C C . PHE A 1 200 ? 0.923 -3.358 -9.663 1.00 92.69 200 PHE A C 1
ATOM 1623 O O . PHE A 1 200 ? 1.002 -4.560 -9.936 1.00 92.69 200 PHE A O 1
ATOM 1630 N N . THR A 1 201 ? 0.876 -2.898 -8.419 1.00 95.88 201 THR A N 1
ATOM 1631 C CA . THR A 1 201 ? 0.713 -3.735 -7.232 1.00 95.88 201 THR A CA 1
ATOM 1632 C C . THR A 1 201 ? -0.351 -3.147 -6.323 1.00 95.88 201 THR A C 1
ATOM 1634 O O . THR A 1 201 ? -0.514 -1.930 -6.231 1.00 95.88 201 THR A O 1
ATOM 1637 N N . LYS A 1 202 ? -1.097 -4.022 -5.652 1.00 97.31 202 LYS A N 1
ATOM 1638 C CA . LYS A 1 202 ? -2.034 -3.640 -4.602 1.00 97.31 202 LYS A CA 1
ATOM 1639 C C . LYS A 1 202 ? -2.026 -4.630 -3.456 1.00 97.31 202 LYS A C 1
ATOM 1641 O O . LYS A 1 202 ? -1.905 -5.841 -3.666 1.00 97.31 202 LYS A O 1
ATOM 1646 N N . GLY A 1 203 ? -2.206 -4.130 -2.243 1.00 98.31 203 GLY A N 1
ATOM 1647 C CA . GLY A 1 203 ? -2.149 -4.978 -1.065 1.00 98.31 203 GLY A CA 1
ATOM 1648 C C . GLY A 1 203 ? -2.336 -4.253 0.255 1.00 98.31 203 GLY A C 1
ATOM 1649 O O . GLY A 1 203 ? -2.753 -3.097 0.307 1.00 98.31 203 GLY A O 1
ATOM 1650 N N . VAL A 1 204 ? -2.064 -4.987 1.336 1.00 98.50 204 VAL A N 1
ATOM 1651 C CA . VAL A 1 204 ? -2.211 -4.498 2.710 1.00 98.50 204 VAL A CA 1
ATOM 1652 C C . VAL A 1 204 ? -0.996 -4.873 3.553 1.00 98.50 204 VAL A C 1
ATOM 1654 O O . VAL A 1 204 ? -0.606 -6.037 3.601 1.00 98.50 204 VAL A O 1
ATOM 1657 N N . ALA A 1 205 ? -0.398 -3.902 4.238 1.00 98.06 205 ALA A N 1
ATOM 1658 C CA . ALA A 1 205 ? 0.629 -4.111 5.246 1.00 98.06 205 ALA A CA 1
ATOM 1659 C C . ALA A 1 205 ? -0.025 -4.042 6.627 1.00 98.06 205 ALA A C 1
ATOM 1661 O O . ALA A 1 205 ? -0.766 -3.105 6.922 1.00 98.06 205 ALA A O 1
ATOM 1662 N N . ILE A 1 206 ? 0.236 -5.034 7.475 1.00 98.12 206 ILE A N 1
ATOM 1663 C CA . ILE A 1 206 ? -0.414 -5.174 8.780 1.00 98.12 206 ILE A CA 1
ATOM 1664 C C . ILE A 1 206 ? 0.640 -5.369 9.854 1.00 98.12 206 ILE A C 1
ATOM 1666 O O . ILE A 1 206 ? 1.329 -6.390 9.856 1.00 98.12 206 ILE A O 1
ATOM 1670 N N . ASN A 1 207 ? 0.703 -4.449 10.812 1.00 96.75 207 ASN A N 1
ATOM 1671 C CA . ASN A 1 207 ? 1.421 -4.663 12.060 1.00 96.75 207 ASN A CA 1
ATOM 1672 C C . ASN A 1 207 ? 0.407 -4.914 13.176 1.00 96.75 207 ASN A C 1
ATOM 1674 O O . ASN A 1 207 ? -0.199 -3.993 13.723 1.00 96.75 207 ASN A O 1
ATOM 1678 N N . LYS A 1 208 ? 0.207 -6.193 13.512 1.00 96.19 208 LYS A N 1
ATOM 1679 C CA . LYS A 1 208 ? -0.775 -6.594 14.529 1.00 96.19 208 LYS A CA 1
ATOM 1680 C C . LYS A 1 208 ? -0.441 -6.058 15.921 1.00 96.19 208 LYS A C 1
ATOM 1682 O O . LYS A 1 208 ? -1.352 -5.863 16.710 1.00 96.19 208 LYS A O 1
ATOM 1687 N N . GLN A 1 209 ? 0.841 -5.866 16.233 1.00 94.38 209 GLN A N 1
ATOM 1688 C CA . GLN A 1 209 ? 1.267 -5.424 17.558 1.00 94.38 209 GLN A CA 1
ATOM 1689 C C . GLN A 1 209 ? 0.990 -3.934 17.766 1.00 94.38 209 GLN A C 1
ATOM 1691 O O . GLN A 1 209 ? 0.541 -3.547 18.841 1.00 94.38 209 GLN A O 1
ATOM 1696 N N . SER A 1 210 ? 1.254 -3.104 16.753 1.00 93.81 210 SER A N 1
ATOM 1697 C CA . SER A 1 210 ? 0.953 -1.669 16.807 1.00 93.81 210 SER A CA 1
ATOM 1698 C C . SER A 1 210 ? -0.490 -1.336 16.418 1.00 93.81 210 SER A C 1
ATOM 1700 O O . SER A 1 210 ? -0.935 -0.216 16.652 1.00 93.81 210 SER A O 1
ATOM 1702 N N . GLY A 1 211 ? -1.226 -2.288 15.839 1.00 95.50 211 GLY A N 1
ATOM 1703 C CA . GLY A 1 211 ? -2.604 -2.093 15.390 1.00 95.50 211 GLY A CA 1
ATOM 1704 C C . GLY A 1 211 ? -2.725 -1.265 14.107 1.00 95.50 211 GLY A C 1
ATOM 1705 O O . GLY A 1 211 ? -3.799 -0.744 13.825 1.00 95.50 211 GLY A O 1
ATOM 1706 N N . ILE A 1 212 ? -1.638 -1.121 13.342 1.00 95.56 212 ILE A N 1
ATOM 1707 C CA . ILE A 1 212 ? -1.582 -0.263 12.153 1.00 95.56 212 ILE A CA 1
ATOM 1708 C C . ILE A 1 212 ? -1.824 -1.090 10.889 1.00 95.56 212 ILE A C 1
ATOM 1710 O O . ILE A 1 212 ? -1.198 -2.137 10.678 1.00 95.56 212 ILE A O 1
ATOM 1714 N N . LEU A 1 213 ? -2.700 -0.576 10.024 1.00 97.38 213 LEU A N 1
ATOM 1715 C CA . LEU A 1 213 ? -2.913 -1.052 8.661 1.00 97.38 213 LEU A CA 1
ATOM 1716 C C . LEU A 1 213 ? -2.439 -0.011 7.652 1.00 97.38 213 LEU A C 1
ATOM 1718 O O . LEU A 1 213 ? -2.690 1.181 7.831 1.00 97.38 213 LEU A O 1
ATOM 1722 N N . ILE A 1 214 ? -1.821 -0.476 6.568 1.00 97.88 214 ILE A N 1
ATOM 1723 C CA . ILE A 1 214 ? -1.498 0.333 5.393 1.00 97.88 214 ILE A CA 1
ATOM 1724 C C . ILE A 1 214 ? -2.038 -0.379 4.154 1.00 97.88 214 ILE A C 1
ATOM 1726 O O . ILE A 1 214 ? -1.552 -1.446 3.801 1.00 97.88 214 ILE A O 1
ATOM 1730 N N . TYR A 1 215 ? -3.036 0.193 3.494 1.00 98.00 215 TYR A N 1
ATOM 1731 C CA . TYR A 1 215 ? -3.509 -0.260 2.185 1.00 98.00 215 TYR A CA 1
ATOM 1732 C C . TYR A 1 215 ? -2.751 0.499 1.104 1.00 98.00 215 TYR A C 1
ATOM 1734 O O . TYR A 1 215 ? -2.481 1.689 1.284 1.00 98.00 215 TYR A O 1
ATOM 1742 N N . TRP A 1 216 ? -2.433 -0.157 -0.009 1.00 97.00 216 TRP A N 1
ATOM 1743 C CA . TRP A 1 216 ? -1.770 0.503 -1.128 1.00 97.00 216 TRP A CA 1
ATOM 1744 C C . TRP A 1 216 ? -2.295 0.035 -2.481 1.00 97.00 216 TRP A C 1
ATOM 1746 O O . TRP A 1 216 ? -2.643 -1.129 -2.688 1.00 97.00 216 TRP A O 1
ATOM 1756 N N . PHE A 1 217 ? -2.263 0.962 -3.425 1.00 95.31 217 PHE A N 1
ATOM 1757 C CA . PHE A 1 217 ? -2.220 0.712 -4.853 1.00 95.31 217 PHE A CA 1
ATOM 1758 C C . PHE A 1 217 ? -1.133 1.615 -5.442 1.00 95.31 217 PHE A C 1
ATOM 1760 O O . PHE A 1 217 ? -1.161 2.819 -5.193 1.00 95.31 217 PHE A O 1
ATOM 1767 N N . ASP A 1 218 ? -0.213 1.039 -6.213 1.00 91.56 218 ASP A N 1
ATOM 1768 C CA . ASP A 1 218 ? 0.844 1.759 -6.933 1.00 91.56 218 ASP A CA 1
ATOM 1769 C C . ASP A 1 218 ? 0.955 1.253 -8.366 1.00 91.56 218 ASP A C 1
ATOM 1771 O O . ASP A 1 218 ? 0.835 0.045 -8.610 1.00 91.56 218 ASP A O 1
ATOM 1775 N N . THR A 1 219 ? 1.245 2.172 -9.286 1.00 88.19 219 THR A N 1
ATOM 1776 C CA . THR A 1 219 ? 1.546 1.874 -10.692 1.00 88.19 219 THR A CA 1
ATOM 1777 C C . THR A 1 219 ? 2.935 2.366 -11.060 1.00 88.19 219 THR A C 1
ATOM 1779 O O . THR A 1 219 ? 3.267 3.507 -10.750 1.00 88.19 219 THR A O 1
ATOM 1782 N N . TRP A 1 220 ? 3.708 1.557 -11.772 1.00 81.12 220 TRP A N 1
ATOM 1783 C CA . TRP A 1 220 ? 5.111 1.834 -12.098 1.00 81.12 220 TRP A CA 1
ATOM 1784 C C . TRP A 1 220 ? 5.298 2.252 -13.544 1.00 81.12 220 TRP A C 1
ATOM 1786 O O . TRP A 1 220 ? 4.512 1.782 -14.380 1.00 81.12 220 TRP A O 1
#

Sequence (220 aa):
MRNYNCQTLFIYLTLLVHVSCSSQNKRIEEANAEYRRDIEKFGAGFVTHFPKKLYTSDFTTLVSENITESHPKVWLKYSPSQEHIDSLVAKLSIEAKAIYESNDSCLLIIDKHLTEDNWIDYDKASQYLPNLYGNERECTTSKLPVPKFWNEYFVERKASALGLAPGYKLYIVDAQKGKFLSNDSIPNGKLTPSEWEHGFTKGVAINKQSGILIYWFDTW

Radius of gyration: 21.62 Å; Cα contacts (8 Å, |Δi|>4): 358; chains: 1; bounding box: 57×36×75 Å

Nearest PDB structures (foldseek):
  5wad-assembly4_D  TM=5.121E-01  e=7.202E-01  Acinetobacter baumannii
  1fco-assembly1_A  TM=3.184E-01  e=3.655E-01  Escherichia coli
  5f1g-assembly1_A  TM=3.172E-01  e=4.975E-01  Escherichia coli
  1iel-assembly1_A  TM=3.187E-01  e=7.202E-01  Escherichia coli
  8kem-assembly1_C  TM=3.166E-01  e=8.666E-01  Bacillus amyloliquefaciens

Solvent-accessible surface area (backbone atoms only — not comparable to full-atom values): 12598 Å² total; per-residue (Å²): 140,84,94,69,65,64,66,59,51,51,52,54,53,53,52,53,53,52,54,50,54,54,53,51,52,50,44,23,54,52,38,39,54,51,53,48,60,62,54,63,77,44,62,67,87,69,50,68,84,52,74,96,66,62,96,52,59,67,65,47,75,48,78,31,84,33,52,89,81,38,58,26,31,43,35,41,38,38,63,69,57,68,69,57,52,53,54,48,48,62,50,42,75,71,63,32,78,43,76,47,52,41,69,52,90,51,61,28,52,48,54,66,86,57,42,85,93,40,40,65,55,59,67,75,64,50,91,71,78,72,71,84,66,73,72,66,54,82,66,24,78,85,44,74,65,40,74,47,38,65,50,78,94,60,39,40,91,81,35,36,91,39,19,34,36,77,69,26,37,36,33,33,58,49,70,50,64,45,78,81,72,59,77,88,37,53,54,78,38,85,81,41,62,79,80,43,33,38,6,39,33,25,32,41,36,38,22,80,88,83,39,42,38,36,38,41,31,43,40,59

pLDDT: mean 82.57, std 15.09, range [41.56, 98.62]

Secondary structure (DSSP, 8-state):
----SHHHHHHHHHHHHHHHHHHHHHHHHHHHHHHHHHHTTS-HHHHTTS-SS-S-S-EEEEEE-STTTSSSEEEEEE---HHHHHHHHHHHHHH-SEEEETT-TT--EETTT--TTTHIIIIII------TTTT--GGGTTSPPEE---STTT--TT--TTSSPTTEEEEEEEEE-S--S-GGG----TTS-TTTTT-EEEEEEEETTTTEEEEEEEE-